Protein AF-A0A1D9NZ32-F1 (afdb_monomer)

Radius of gyration: 24.7 Å; Cα contacts (8 Å, |Δi|>4): 364; chains: 1; bounding box: 52×61×76 Å

Foldseek 3Di:
DDDPPDDDDDDPLDDDPDDDPPLLVVLVVVVVVCVVDPVSVPPDCVVVNVVSVNDPVNVVVSVVVVVVVVCVSQPPHDDPVRVCLVVVVDPDPVVPPDPDPDPDDAQQWKKKFWDLPPDGDPVRIDGDSWGQDPQQKTKDKDKDFLSTFKMKMFRGQAWKKKFFPFKDKQNQTVLLVRFPWDKDFPQWDDPDPGMITHLHSGTMIMTGQPDPRGPHDRMMIIMIMMRMDHDHSVVSVVSVVPDPDPDDDDPDPDDPSVVSVVVVVVVVVVVVVVVVPD

pLDDT: mean 80.63, std 18.55, range [30.7, 98.31]

Secondary structure (DSSP, 8-state):
-EETTEE----TT---SSPPPHHHHHHHHHHHHHHH-GGGTT---HHHHHHTT--HHHHHHHHHHHHHHHHHHHTTS--HHHHHHHTTT----GGG--S---SPPPTT--EEEEESSS---GGG-B--S----TTSEEEEEEEE-SS--EEEEE--SS-EEEEEEEEEETTEETTTTSS--EEEETT-EESSSSEEEE-SSS--EEEE---TTS---SSEEEEEEEEEEE--HHHHHHHHHHSPPPP--S-----SHHHHHHHHHHHHHHHHTTTT--

Sequence (278 aa):
MVNGPIWTIIDYEWTYGKCIPAKESMWRALYCYRLEDRKREKFDPKPLFGKLGITEKEIQVLLDEEYAFQKYVTGNRKSMVELWKDIGRKVIVPKEITATASAARPDDQIQIYLDNGEGYSEDESMFPEEQYDDKNTVTLDIRVDDTCNTVRIDPAFAPCMVTILNATWNSLNISEGGADVSINPVNGEWISDDSIIFNSDDPNIEFSLTSDRLGVKKKNHLVVKLLMTLIPKNAADAVISSLPEPEVSAPKEKNIIKKLGEKISQKREARYYKDDEE

Mean predicted aligned error: 17.25 Å

Structure (mmCIF, N/CA/C/O backbone):
data_AF-A0A1D9NZ32-F1
#
_entry.id   AF-A0A1D9NZ32-F1
#
loop_
_atom_site.group_PDB
_atom_site.id
_atom_site.type_symbol
_atom_site.label_atom_id
_atom_site.label_alt_id
_atom_site.label_comp_id
_atom_site.label_asym_id
_atom_site.label_entity_id
_atom_site.label_seq_id
_atom_site.pdbx_PDB_ins_code
_atom_site.Cartn_x
_atom_site.Cartn_y
_atom_site.Cartn_z
_atom_site.occupancy
_atom_site.B_iso_or_equiv
_atom_site.auth_seq_id
_atom_site.auth_comp_id
_atom_site.auth_asym_id
_atom_site.auth_atom_id
_atom_site.pdbx_PDB_model_num
ATOM 1 N N . MET A 1 1 ? -24.387 -7.313 37.802 1.00 72.94 1 MET A N 1
ATOM 2 C CA . MET A 1 1 ? -25.260 -7.733 38.919 1.00 72.94 1 MET A CA 1
ATOM 3 C C . MET A 1 1 ? -24.495 -7.553 40.220 1.00 72.94 1 MET A C 1
ATOM 5 O O . MET A 1 1 ? -23.333 -7.934 40.270 1.00 72.94 1 MET A O 1
ATOM 9 N N . VAL A 1 2 ? -25.096 -6.930 41.233 1.00 79.06 2 VAL A N 1
ATOM 10 C CA . VAL A 1 2 ? -24.439 -6.685 42.528 1.00 79.06 2 VAL A CA 1
ATOM 11 C C . VAL A 1 2 ? -25.189 -7.470 43.596 1.00 79.06 2 VAL A C 1
ATOM 13 O O . VAL A 1 2 ? -26.400 -7.314 43.729 1.00 79.06 2 VAL A O 1
ATOM 16 N N . ASN A 1 3 ? -24.476 -8.324 44.327 1.00 82.19 3 ASN A N 1
ATOM 17 C CA . ASN A 1 3 ? -24.996 -9.090 45.454 1.00 82.19 3 ASN A CA 1
ATOM 18 C C . ASN A 1 3 ? -24.111 -8.835 46.683 1.00 82.19 3 ASN A C 1
ATOM 20 O O . ASN A 1 3 ? -23.089 -9.495 46.883 1.00 82.19 3 ASN A O 1
ATOM 24 N N . GLY A 1 4 ? -24.472 -7.823 47.477 1.00 86.31 4 GLY A N 1
ATOM 25 C CA . GLY A 1 4 ? -23.665 -7.371 48.612 1.00 86.31 4 GLY A CA 1
ATOM 26 C C . GLY A 1 4 ? -22.255 -6.938 48.169 1.00 86.31 4 GLY A C 1
ATOM 27 O O . GLY A 1 4 ? -22.147 -6.043 47.330 1.00 86.31 4 GLY A O 1
ATOM 28 N N . PRO A 1 5 ? -21.172 -7.549 48.694 1.00 88.88 5 PRO A N 1
ATOM 29 C CA . PRO A 1 5 ? -19.804 -7.231 48.281 1.00 88.88 5 PRO A CA 1
ATOM 30 C C . PRO A 1 5 ? -19.409 -7.859 46.934 1.00 88.88 5 PRO A C 1
ATOM 32 O O . PRO A 1 5 ? -18.344 -7.543 46.408 1.00 88.88 5 PRO A O 1
ATOM 35 N N . ILE A 1 6 ? -20.226 -8.758 46.374 1.00 84.56 6 ILE A N 1
ATOM 36 C CA . ILE A 1 6 ? -19.903 -9.486 45.145 1.00 84.56 6 ILE A CA 1
ATOM 37 C C . ILE A 1 6 ? -20.457 -8.729 43.942 1.00 84.56 6 ILE A C 1
ATOM 39 O O . ILE A 1 6 ? -21.662 -8.501 43.823 1.00 84.56 6 ILE A O 1
ATOM 43 N N . TRP A 1 7 ? -19.559 -8.376 43.027 1.00 84.44 7 TRP A N 1
ATOM 44 C CA . TRP A 1 7 ? -19.888 -7.727 41.766 1.00 84.44 7 TRP A CA 1
ATOM 45 C C . TRP A 1 7 ? -19.667 -8.714 40.626 1.00 84.44 7 TRP A C 1
ATOM 47 O O . TRP A 1 7 ? -18.563 -9.209 40.421 1.00 84.44 7 TRP A O 1
ATOM 57 N N . THR A 1 8 ? -20.728 -8.992 39.875 1.00 81.94 8 THR A N 1
ATOM 58 C CA . THR A 1 8 ? -20.689 -9.838 38.681 1.00 81.94 8 THR A CA 1
ATOM 59 C C . THR A 1 8 ? -20.863 -8.962 37.452 1.00 81.94 8 THR A C 1
ATOM 61 O O . THR A 1 8 ? -21.886 -8.283 37.308 1.00 81.94 8 THR A O 1
ATOM 64 N N . ILE A 1 9 ? -19.881 -8.987 36.560 1.00 81.06 9 ILE A N 1
ATOM 65 C CA . ILE A 1 9 ? -19.960 -8.374 35.234 1.00 81.06 9 ILE A CA 1
ATOM 66 C C . ILE A 1 9 ? -20.300 -9.491 34.253 1.00 81.06 9 ILE A C 1
ATOM 68 O O . ILE A 1 9 ? -19.744 -10.582 34.344 1.00 81.06 9 ILE A O 1
ATOM 72 N N . ILE A 1 10 ? -21.250 -9.226 33.365 1.00 79.69 10 ILE A N 1
ATOM 73 C CA . ILE A 1 10 ? -21.649 -10.151 32.309 1.00 79.69 10 ILE A CA 1
ATOM 74 C C . ILE A 1 10 ? -21.589 -9.364 31.014 1.00 79.69 10 ILE A C 1
ATOM 76 O O . ILE A 1 10 ? -22.147 -8.270 30.932 1.00 79.69 10 ILE A O 1
ATOM 80 N N . ASP A 1 11 ? -20.913 -9.939 30.035 1.00 81.62 11 ASP A N 1
ATOM 81 C CA . ASP A 1 11 ? -20.987 -9.503 28.657 1.00 81.62 11 ASP A CA 1
ATOM 82 C C . ASP A 1 11 ? -21.966 -10.425 27.928 1.00 81.62 11 ASP A C 1
ATOM 84 O O . ASP A 1 11 ? -21.737 -11.632 27.842 1.00 81.62 11 ASP A O 1
ATOM 88 N N . TYR A 1 12 ? -23.094 -9.870 27.482 1.00 74.88 12 TYR A N 1
ATOM 89 C CA . TYR A 1 12 ? -24.177 -10.647 26.875 1.00 74.88 12 TYR A CA 1
ATOM 90 C C . TYR A 1 12 ? -23.866 -11.125 25.460 1.00 74.88 12 TYR A C 1
ATOM 92 O O . TYR A 1 12 ? -24.561 -12.004 24.956 1.00 74.88 12 TYR A O 1
ATOM 100 N N . GLU A 1 13 ? -22.850 -10.561 24.815 1.00 69.62 13 GLU A N 1
ATOM 101 C CA . GLU A 1 13 ? -22.453 -10.993 23.479 1.00 69.62 13 GLU A CA 1
ATOM 102 C C . GLU A 1 13 ? -21.537 -12.211 23.542 1.00 69.62 13 GLU A C 1
ATOM 104 O O . GLU A 1 13 ? -21.347 -12.896 22.538 1.00 69.62 13 GLU A O 1
ATOM 109 N N . TRP A 1 14 ? -20.990 -12.521 24.719 1.00 71.69 14 TRP A N 1
ATOM 110 C CA . TRP A 1 14 ? -20.015 -13.581 24.849 1.00 71.69 14 TRP A CA 1
ATOM 111 C C . TRP A 1 14 ? -20.646 -14.969 24.888 1.00 71.69 14 TRP A C 1
ATOM 113 O O . TRP A 1 14 ? -21.535 -15.255 25.687 1.00 71.69 14 TRP A O 1
ATOM 123 N N . THR A 1 15 ? -20.130 -15.865 24.049 1.00 66.06 15 THR A N 1
ATOM 124 C CA . THR A 1 15 ? -20.661 -17.224 23.873 1.00 66.06 15 THR A CA 1
ATOM 125 C C . THR A 1 15 ? -19.685 -18.330 24.288 1.00 66.06 15 THR A C 1
ATOM 127 O O . THR A 1 15 ? -19.956 -19.507 24.051 1.00 66.06 15 THR A O 1
ATOM 130 N N . TYR A 1 16 ? -18.548 -18.001 24.918 1.00 68.94 16 TYR A N 1
ATOM 131 C CA . TYR A 1 16 ? -17.576 -19.018 25.328 1.00 68.94 16 TYR A CA 1
ATOM 132 C C . TYR A 1 16 ? -18.007 -19.781 26.586 1.00 68.94 16 TYR A C 1
ATOM 134 O O . TYR A 1 16 ? -18.474 -19.206 27.564 1.00 68.94 16 TYR A O 1
ATOM 142 N N . GLY A 1 17 ? -17.735 -21.089 26.604 1.00 73.06 17 GLY A N 1
ATOM 143 C CA . GLY A 1 17 ? -17.979 -21.970 27.754 1.00 73.06 17 GLY A CA 1
ATOM 144 C C . GLY A 1 17 ? -16.962 -21.848 28.899 1.00 73.06 17 GLY A C 1
ATOM 145 O O . GLY A 1 17 ? -16.860 -22.770 29.706 1.00 73.06 17 GLY A O 1
ATOM 146 N N . LYS A 1 18 ? -16.179 -20.760 28.963 1.00 81.31 18 LYS A N 1
ATOM 147 C CA . LYS A 1 18 ? -15.167 -20.517 30.007 1.00 81.31 18 LYS A CA 1
ATOM 148 C C . LYS A 1 18 ? -15.491 -19.255 30.805 1.00 81.31 18 LYS A C 1
ATOM 150 O O . LYS A 1 18 ? -16.033 -18.296 30.265 1.00 81.31 18 LYS A O 1
ATOM 155 N N . CYS A 1 19 ? -15.122 -19.247 32.086 1.00 81.75 19 CYS A N 1
ATOM 156 C CA . CYS A 1 19 ? -15.186 -18.039 32.906 1.00 81.75 19 CYS A CA 1
ATOM 157 C C . CYS A 1 19 ? -14.064 -17.085 32.490 1.00 81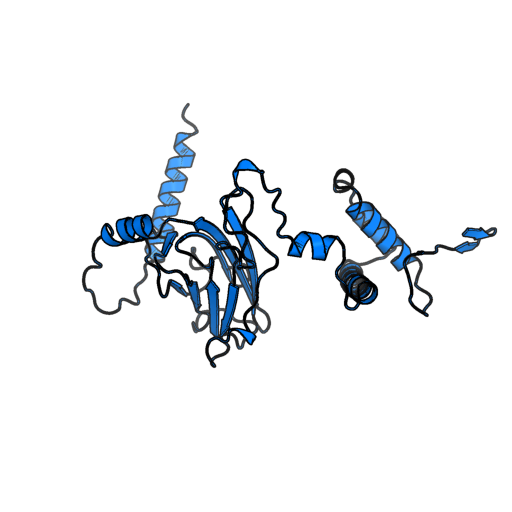.75 19 CYS A C 1
ATOM 159 O O . CYS A 1 19 ? -12.904 -17.495 32.417 1.00 81.75 19 CYS A O 1
ATOM 161 N N . ILE A 1 20 ? -14.412 -15.830 32.227 1.00 84.56 20 ILE A N 1
ATOM 162 C CA . ILE A 1 20 ? -13.459 -14.817 31.786 1.00 84.56 20 ILE A CA 1
ATOM 163 C C . ILE A 1 20 ? -13.024 -13.974 32.988 1.00 84.56 20 ILE A C 1
ATOM 165 O O . IL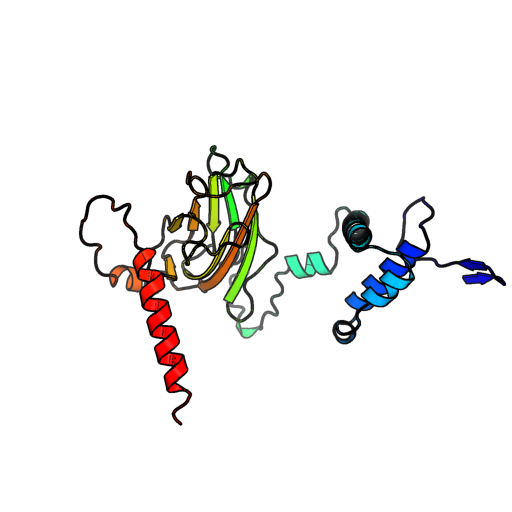E A 1 20 ? -13.873 -13.523 33.764 1.00 84.56 20 ILE A O 1
ATOM 169 N N . PRO A 1 21 ? -11.714 -13.713 33.144 1.00 88.19 21 PRO A N 1
ATOM 170 C CA . PRO A 1 21 ? -11.218 -12.736 34.098 1.00 88.19 21 PRO A CA 1
ATOM 171 C C . PRO A 1 21 ? -11.885 -11.358 33.957 1.00 88.19 21 PRO A C 1
ATOM 173 O O . PRO A 1 21 ? -11.955 -10.776 32.877 1.00 88.19 21 PRO A O 1
ATOM 176 N N . ALA A 1 22 ? -12.278 -10.765 35.088 1.00 86.75 22 ALA A N 1
ATOM 177 C CA . ALA A 1 22 ? -12.938 -9.456 35.116 1.00 86.75 22 ALA A CA 1
ATOM 178 C C . ALA A 1 22 ? -12.115 -8.330 34.457 1.00 86.75 22 ALA A C 1
ATOM 180 O O . ALA A 1 22 ? -12.691 -7.386 33.916 1.00 86.75 22 ALA A O 1
ATOM 181 N N . LYS A 1 23 ? -10.775 -8.434 34.477 1.00 88.94 23 LYS A N 1
ATOM 182 C CA . LYS A 1 23 ? -9.878 -7.478 33.807 1.00 88.94 23 LYS A CA 1
ATOM 183 C C . LYS A 1 23 ? -10.082 -7.463 32.287 1.00 88.94 23 LYS A C 1
ATOM 185 O O . LYS A 1 23 ? -10.060 -6.393 31.690 1.00 88.94 23 LYS A O 1
ATOM 190 N N . GLU A 1 24 ? -10.343 -8.621 31.685 1.00 89.44 24 GLU A N 1
ATOM 191 C CA . GLU A 1 24 ? -10.537 -8.776 30.238 1.00 89.44 24 GLU A CA 1
ATOM 192 C C . GLU A 1 24 ? -11.924 -8.275 29.836 1.00 89.44 24 GLU A C 1
ATOM 194 O O . GLU A 1 24 ? -12.049 -7.506 28.887 1.00 89.44 24 GLU A O 1
ATOM 199 N N . SER A 1 25 ? -12.954 -8.588 30.634 1.00 88.75 25 SER A N 1
ATOM 200 C CA . SER A 1 25 ? -14.294 -8.015 30.449 1.00 88.75 25 SER A CA 1
ATOM 201 C C . SER A 1 25 ? -14.286 -6.488 30.533 1.00 88.75 25 SER A C 1
ATOM 203 O O . SER A 1 25 ? -14.946 -5.824 29.739 1.00 88.75 25 SER A O 1
ATOM 205 N N . MET A 1 26 ? -13.526 -5.910 31.469 1.00 88.88 26 MET A N 1
ATOM 206 C CA . MET A 1 26 ? -13.402 -4.453 31.565 1.00 88.88 26 MET A CA 1
ATOM 207 C C . MET A 1 26 ? -12.615 -3.844 30.413 1.00 88.88 26 MET A C 1
ATOM 209 O O . MET A 1 26 ? -12.988 -2.779 29.921 1.00 88.88 26 MET A O 1
ATOM 213 N N . TRP A 1 27 ? -11.550 -4.510 29.968 1.00 92.00 27 TRP A N 1
ATOM 214 C CA . TRP A 1 27 ? -10.820 -4.085 28.782 1.00 92.00 27 TRP A CA 1
ATOM 215 C C . TRP A 1 27 ? -11.743 -4.015 27.563 1.00 92.00 27 TRP A C 1
ATOM 217 O O . TRP A 1 27 ? -11.830 -2.962 26.929 1.00 92.00 27 TRP A O 1
ATOM 227 N N . ARG A 1 28 ? -12.494 -5.090 27.305 1.00 89.88 28 ARG A N 1
ATOM 228 C CA . ARG A 1 28 ? -13.409 -5.205 26.167 1.00 89.88 28 ARG A CA 1
ATOM 229 C C . ARG A 1 28 ? -14.525 -4.168 26.238 1.00 89.88 28 ARG A C 1
ATOM 231 O O . ARG A 1 28 ? -14.755 -3.459 25.268 1.00 89.88 28 ARG A O 1
ATOM 238 N N . ALA A 1 29 ? -15.137 -3.979 27.408 1.00 90.12 29 ALA A N 1
ATOM 239 C CA . ALA A 1 29 ? -16.168 -2.959 27.603 1.00 90.12 29 ALA A CA 1
ATOM 240 C C . ALA A 1 29 ? -15.665 -1.542 27.263 1.00 90.12 29 ALA A C 1
ATOM 242 O O . ALA A 1 29 ? -16.355 -0.785 26.582 1.00 90.12 29 ALA A O 1
ATOM 243 N N . LEU A 1 30 ? -14.451 -1.182 27.698 1.00 90.25 30 LEU A N 1
ATOM 244 C CA . LEU A 1 30 ? -13.843 0.116 27.383 1.00 90.25 30 LEU A CA 1
ATOM 245 C C . LEU A 1 30 ? -13.440 0.232 25.907 1.00 90.25 30 LEU A C 1
ATOM 247 O O . LEU A 1 30 ? -13.559 1.312 25.323 1.00 90.25 30 LEU A O 1
ATOM 251 N N . TYR A 1 31 ? -12.975 -0.865 25.310 1.00 89.38 31 TYR A N 1
ATOM 252 C CA . TYR A 1 31 ? -12.636 -0.946 23.894 1.00 89.38 31 TYR A CA 1
ATOM 253 C C . TYR A 1 31 ? -13.876 -0.739 23.011 1.00 89.38 31 TYR A C 1
ATOM 255 O O . TYR A 1 31 ? -13.901 0.194 22.206 1.00 89.38 31 TYR A O 1
ATOM 263 N N . CYS A 1 32 ? -14.943 -1.512 23.235 1.00 87.81 32 CYS A N 1
ATOM 264 C CA . CYS A 1 32 ? -16.224 -1.379 22.540 1.00 87.81 32 CYS A CA 1
ATOM 265 C C . CYS A 1 32 ? -16.832 0.015 22.742 1.00 87.81 32 CYS 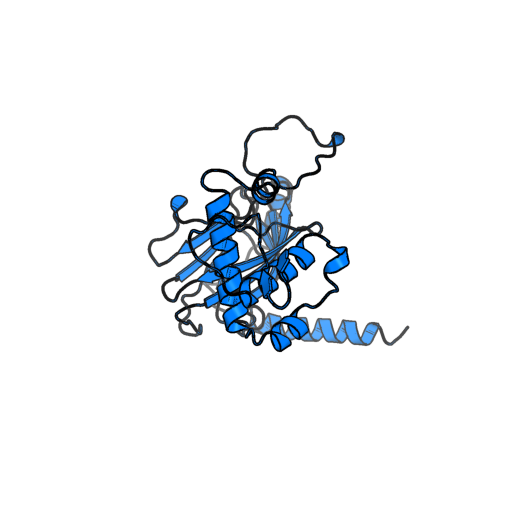A C 1
ATOM 267 O O . CYS A 1 32 ? -17.205 0.667 21.769 1.00 87.81 32 CYS A O 1
ATOM 269 N N . TYR A 1 33 ? -16.830 0.534 23.979 1.00 89.38 33 TYR A N 1
ATOM 270 C CA . TYR A 1 33 ? -17.329 1.880 24.276 1.00 89.38 33 TYR A CA 1
ATOM 271 C C . TYR A 1 33 ? -16.661 2.953 23.410 1.00 89.38 33 TYR A C 1
ATOM 273 O O . TYR A 1 33 ? -17.343 3.862 22.931 1.00 89.38 33 TYR A O 1
ATOM 281 N N . ARG A 1 34 ? -15.340 2.859 23.202 1.00 88.31 34 ARG A N 1
ATOM 282 C CA . ARG A 1 34 ? -14.593 3.799 22.360 1.00 88.31 34 ARG A CA 1
ATOM 283 C C . ARG A 1 34 ? -14.951 3.659 20.877 1.00 88.31 34 ARG A C 1
ATOM 285 O O . ARG A 1 34 ? -15.020 4.679 20.200 1.00 88.31 34 ARG A O 1
ATOM 292 N N . LEU A 1 35 ? -15.170 2.438 20.387 1.00 84.88 35 LEU A N 1
ATOM 293 C CA . LEU A 1 35 ? -15.438 2.157 18.971 1.00 84.88 35 LEU A CA 1
ATOM 294 C C . LEU A 1 35 ? -16.869 2.478 18.515 1.00 84.88 35 LEU A C 1
ATOM 296 O O . LEU A 1 35 ? -17.071 2.755 17.338 1.00 84.88 35 LEU A O 1
ATOM 300 N N . GLU A 1 36 ? -17.852 2.463 19.416 1.00 81.00 36 GLU A N 1
ATOM 301 C CA . GLU A 1 36 ? -19.258 2.739 19.073 1.00 81.00 36 GLU A CA 1
ATOM 302 C C . GLU A 1 36 ? -19.495 4.158 18.517 1.00 81.00 36 GLU A C 1
ATOM 304 O O . GLU A 1 36 ? -20.302 4.343 17.610 1.00 81.00 36 GLU A O 1
ATOM 309 N N . ASP A 1 37 ? -18.848 5.152 19.141 1.00 81.69 37 ASP A N 1
ATOM 310 C CA . ASP A 1 37 ? -18.978 6.615 18.993 1.00 81.69 37 ASP A CA 1
ATOM 311 C C . ASP A 1 37 ? -17.729 7.311 18.425 1.00 81.69 37 ASP A C 1
ATOM 313 O O . ASP A 1 37 ? -16.783 7.463 19.195 1.00 81.69 37 ASP A O 1
ATOM 317 N N . ARG A 1 38 ? -17.691 7.859 17.198 1.00 79.25 38 ARG A N 1
ATOM 318 C CA . ARG A 1 38 ? -16.538 8.696 16.767 1.00 79.25 38 ARG A CA 1
ATOM 319 C C . ARG A 1 38 ? -16.279 9.883 17.707 1.00 79.25 38 ARG A C 1
ATOM 321 O O . ARG A 1 38 ? -15.138 10.276 17.926 1.00 79.25 38 ARG A O 1
ATOM 328 N N . LYS A 1 39 ? -17.312 10.430 18.357 1.00 85.44 39 LYS A N 1
ATOM 329 C CA . LYS A 1 39 ? -17.170 11.470 19.397 1.00 85.44 39 LYS A CA 1
ATOM 330 C C . LYS A 1 39 ? -16.342 11.005 20.601 1.00 85.44 39 LYS A C 1
ATOM 332 O O . LYS A 1 39 ? -15.798 11.841 21.324 1.00 85.44 39 LYS A O 1
ATOM 337 N N . ARG A 1 40 ? -16.250 9.691 20.818 1.00 87.56 40 ARG A N 1
ATOM 338 C CA . ARG A 1 40 ? -15.519 9.043 21.912 1.00 87.56 40 ARG A CA 1
ATOM 339 C C . ARG A 1 40 ? -14.068 8.726 21.541 1.00 87.56 40 ARG A C 1
ATOM 341 O O . ARG A 1 40 ? -13.321 8.309 22.415 1.00 87.56 40 ARG A O 1
ATOM 348 N N . GLU A 1 41 ? -13.613 9.005 20.316 1.00 83.00 41 GLU A N 1
ATOM 349 C CA . GLU A 1 41 ? -12.206 8.817 19.915 1.00 83.00 41 GLU A CA 1
ATOM 350 C C . GLU A 1 41 ? -11.219 9.576 20.822 1.00 83.00 41 GLU A C 1
ATOM 352 O O . GLU A 1 41 ? -10.113 9.087 21.069 1.00 83.00 41 GLU A O 1
ATOM 357 N N . LYS A 1 42 ? -11.649 10.732 21.358 1.00 86.94 42 LYS A N 1
ATOM 358 C CA . LYS A 1 42 ? -10.892 11.582 22.299 1.00 86.94 42 LYS A CA 1
ATOM 359 C C . LYS A 1 42 ? -10.698 10.957 23.684 1.00 86.94 42 LYS A C 1
ATOM 361 O O . LYS A 1 42 ? -9.880 11.448 24.456 1.00 86.94 42 LYS A O 1
ATOM 366 N N . PHE A 1 43 ? -11.472 9.931 24.029 1.00 88.81 43 PHE A N 1
ATOM 367 C CA . PHE A 1 43 ? -11.313 9.209 25.283 1.00 88.81 43 PHE A CA 1
ATOM 368 C C . PHE A 1 43 ? -10.136 8.237 25.167 1.00 88.81 43 PHE A C 1
ATOM 370 O O . PHE A 1 43 ? -10.146 7.336 24.328 1.00 88.81 43 PHE A O 1
ATOM 377 N N . ASP A 1 44 ? -9.130 8.421 26.022 1.00 87.69 44 ASP A N 1
ATOM 378 C CA . ASP A 1 44 ? -7.999 7.504 26.133 1.00 87.69 44 ASP A CA 1
ATOM 379 C C . ASP A 1 44 ? -8.232 6.497 27.275 1.00 87.69 44 ASP A C 1
ATOM 381 O O . ASP A 1 44 ? -8.220 6.889 28.446 1.00 87.69 44 ASP A O 1
ATOM 385 N N . PRO A 1 45 ? -8.437 5.199 26.975 1.00 88.00 45 PRO A N 1
ATOM 386 C CA . PRO A 1 45 ? -8.617 4.175 27.996 1.00 88.00 45 PRO A CA 1
ATOM 387 C C . PRO A 1 45 ? -7.293 3.692 28.616 1.00 88.00 45 PRO A C 1
ATOM 389 O O . PRO A 1 45 ? -7.330 3.000 29.637 1.00 88.00 45 PRO A O 1
ATOM 392 N N . LYS A 1 46 ? -6.121 4.062 28.070 1.00 86.88 46 LYS A N 1
ATOM 393 C CA . LYS A 1 46 ? -4.810 3.595 28.565 1.00 86.88 46 LYS A CA 1
ATOM 394 C C . LYS A 1 46 ? -4.585 3.834 30.068 1.00 86.88 46 LYS A C 1
ATOM 396 O O . LYS A 1 46 ? -4.127 2.905 30.737 1.00 86.88 46 LYS A O 1
ATOM 401 N N . PRO A 1 47 ? -4.946 4.992 30.660 1.00 89.62 47 PRO A N 1
ATOM 402 C CA . PRO A 1 47 ? -4.792 5.204 32.100 1.00 89.62 47 PRO A CA 1
ATOM 403 C C . PRO A 1 47 ? -5.631 4.240 32.951 1.00 89.62 47 PRO A C 1
ATOM 405 O O . PRO A 1 47 ? -5.229 3.884 34.059 1.00 89.62 47 PRO A O 1
ATOM 408 N N . LEU A 1 48 ? -6.796 3.808 32.455 1.00 89.62 48 LEU A N 1
ATOM 409 C CA . LEU A 1 48 ? -7.646 2.829 33.141 1.00 89.62 48 LEU A CA 1
ATOM 410 C C . LEU A 1 48 ? -7.065 1.420 33.027 1.00 89.62 48 LEU A C 1
ATOM 412 O O . LEU A 1 48 ? -7.031 0.702 34.024 1.00 89.62 48 LEU A O 1
ATOM 416 N N . PHE A 1 49 ? -6.540 1.055 31.857 1.00 89.88 49 PHE A N 1
ATOM 417 C CA . PHE A 1 49 ? -5.831 -0.213 31.666 1.00 89.88 49 PHE A CA 1
ATOM 418 C C . PHE A 1 49 ? -4.622 -0.331 32.598 1.00 89.88 49 PHE A C 1
ATOM 420 O O . PHE A 1 49 ? -4.454 -1.360 33.250 1.00 89.88 49 PHE A O 1
ATOM 427 N N . GLY A 1 50 ? -3.862 0.757 32.770 1.00 87.75 50 GLY A N 1
ATOM 428 C CA . GLY A 1 50 ? -2.765 0.819 33.736 1.00 87.75 50 GLY A CA 1
ATOM 429 C C . GLY A 1 50 ? -3.215 0.560 35.180 1.00 87.75 50 GLY A C 1
ATOM 430 O O . GLY A 1 50 ? -2.570 -0.202 35.895 1.00 87.75 50 GLY A O 1
ATOM 4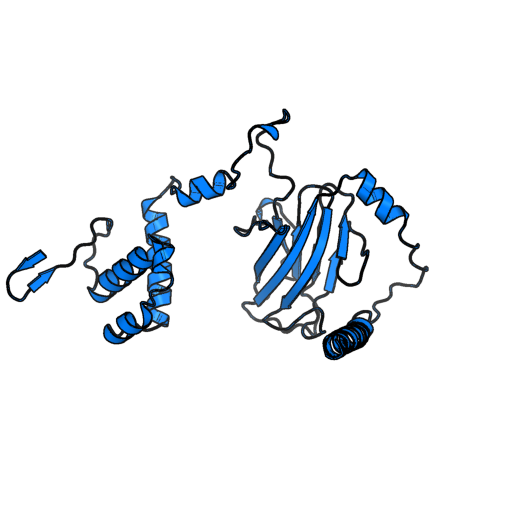31 N N . LYS A 1 51 ? -4.361 1.114 35.606 1.00 89.25 51 LYS A N 1
ATOM 432 C CA . LYS A 1 51 ? -4.939 0.842 36.941 1.00 89.25 51 LYS A CA 1
ATOM 433 C C . LYS A 1 51 ? -5.405 -0.604 37.118 1.00 89.25 51 LYS A C 1
ATOM 435 O O . LYS A 1 51 ? -5.407 -1.102 38.238 1.00 89.25 51 LYS A O 1
ATOM 440 N N . LEU A 1 52 ? -5.801 -1.261 36.030 1.00 86.56 52 LEU A N 1
ATOM 441 C CA . LEU A 1 52 ? -6.196 -2.672 36.008 1.00 86.56 52 LEU A CA 1
ATOM 442 C C . LEU A 1 52 ? -4.992 -3.624 35.896 1.00 86.56 52 LEU A C 1
ATOM 444 O O . LEU A 1 52 ? -5.180 -4.839 35.911 1.00 86.56 52 LEU A O 1
ATOM 448 N N . GLY A 1 53 ? -3.770 -3.089 35.786 1.00 90.62 53 GLY A N 1
ATOM 449 C CA . GLY A 1 53 ? -2.551 -3.876 35.613 1.00 90.62 53 GLY A CA 1
ATOM 450 C C . GLY A 1 53 ? -2.445 -4.547 34.244 1.00 90.62 53 GLY A C 1
ATOM 451 O O . GLY A 1 53 ? -1.730 -5.535 34.123 1.00 90.62 53 GLY A O 1
ATOM 452 N N . ILE A 1 54 ? -3.161 -4.042 33.235 1.00 90.25 54 ILE A N 1
ATOM 453 C CA . ILE A 1 54 ? -3.142 -4.585 31.876 1.00 90.25 54 ILE A CA 1
ATOM 454 C C . ILE A 1 54 ? -1.987 -3.939 31.117 1.00 90.25 54 ILE A C 1
ATOM 456 O O . ILE A 1 54 ? -1.955 -2.725 30.903 1.00 90.25 54 ILE A O 1
ATOM 460 N N . THR A 1 55 ? -1.025 -4.762 30.722 1.00 90.44 55 THR A N 1
ATOM 461 C CA . THR A 1 55 ? 0.155 -4.339 29.966 1.00 90.44 55 THR A CA 1
ATOM 462 C C . THR A 1 55 ? -0.151 -4.171 28.480 1.00 90.44 55 THR A C 1
ATOM 464 O O . THR A 1 55 ? -1.083 -4.763 27.947 1.00 90.44 55 THR A O 1
ATOM 467 N N . GLU A 1 56 ? 0.676 -3.410 27.763 1.00 87.19 56 GLU A N 1
ATOM 468 C CA . GLU A 1 56 ? 0.506 -3.208 26.315 1.00 87.19 56 GLU A CA 1
ATOM 469 C C . GLU A 1 56 ? 0.634 -4.524 25.520 1.00 87.19 56 GLU A C 1
ATOM 471 O O . GLU A 1 56 ? -0.070 -4.727 24.534 1.00 87.19 56 GLU A O 1
ATOM 476 N N . LYS A 1 57 ? 1.448 -5.473 26.010 1.00 89.75 57 LYS A N 1
ATOM 477 C CA . LYS A 1 57 ? 1.528 -6.835 25.457 1.00 89.75 57 LYS A CA 1
ATOM 478 C C . LYS A 1 57 ? 0.228 -7.616 25.653 1.00 89.75 57 LYS A C 1
ATOM 480 O O . LYS A 1 57 ? -0.220 -8.270 24.721 1.00 89.75 57 LYS A O 1
ATOM 485 N N . GLU A 1 58 ? -0.376 -7.547 26.841 1.00 89.44 58 GLU A N 1
ATOM 486 C CA . GLU A 1 58 ? -1.683 -8.171 27.093 1.00 89.44 58 GLU A CA 1
ATOM 487 C C . GLU A 1 58 ? -2.784 -7.520 26.255 1.00 89.44 58 GLU A C 1
ATOM 489 O O . GLU A 1 58 ? -3.633 -8.233 25.740 1.00 89.44 58 GLU A O 1
ATOM 494 N N . ILE A 1 59 ? -2.750 -6.196 26.053 1.00 89.69 59 ILE A N 1
ATOM 495 C CA . ILE A 1 59 ? -3.695 -5.508 25.159 1.00 89.69 59 ILE A CA 1
ATOM 496 C C . ILE A 1 59 ? -3.602 -6.076 23.742 1.00 89.69 59 ILE A C 1
ATOM 498 O O . ILE A 1 59 ? -4.639 -6.318 23.138 1.00 89.69 59 ILE A O 1
ATOM 502 N N . GLN A 1 60 ? -2.396 -6.313 23.218 1.00 88.19 60 GLN A N 1
ATOM 503 C CA . GLN A 1 60 ? -2.247 -6.890 21.881 1.00 88.19 60 GLN A CA 1
ATOM 504 C C . GLN A 1 60 ? -2.850 -8.297 21.792 1.00 88.19 60 GLN A C 1
ATOM 506 O O . GLN A 1 60 ? -3.576 -8.586 20.849 1.00 88.19 60 GLN A O 1
ATOM 511 N N . VAL A 1 61 ? -2.611 -9.144 22.799 1.00 90.75 61 VAL A N 1
ATOM 512 C CA . VAL A 1 61 ? -3.217 -10.485 22.860 1.00 90.75 61 VAL A CA 1
ATOM 513 C C . VAL A 1 61 ? -4.743 -10.393 22.919 1.00 90.75 61 VAL A C 1
ATOM 515 O O . VAL A 1 61 ? -5.424 -11.099 22.185 1.00 90.75 61 VAL A O 1
ATOM 518 N N . LEU A 1 62 ? -5.283 -9.490 23.741 1.00 90.62 62 LEU A N 1
ATOM 519 C CA . LEU A 1 62 ? -6.726 -9.282 23.863 1.00 90.62 62 LEU A CA 1
ATOM 520 C C . LEU A 1 62 ? -7.353 -8.749 22.567 1.00 90.62 62 LEU A C 1
ATOM 522 O O . LEU A 1 62 ? -8.468 -9.135 22.233 1.00 90.62 62 LEU A O 1
ATOM 526 N N . LEU A 1 63 ? -6.642 -7.903 21.814 1.00 89.44 63 LEU A N 1
ATOM 527 C CA . LEU A 1 63 ? -7.074 -7.453 20.487 1.00 89.44 63 LEU A CA 1
ATOM 528 C C . LEU A 1 63 ? -7.157 -8.615 19.495 1.00 89.44 63 LEU A C 1
ATOM 530 O O . LEU A 1 63 ? -8.144 -8.720 18.768 1.00 89.44 63 LEU A O 1
ATOM 534 N N . ASP A 1 64 ? -6.148 -9.485 19.479 1.00 87.94 64 ASP A N 1
ATOM 535 C CA . ASP A 1 64 ? -6.121 -10.647 18.590 1.00 87.94 64 ASP A CA 1
ATOM 536 C C . ASP A 1 64 ? -7.238 -11.645 18.962 1.00 87.94 64 ASP A C 1
ATOM 538 O O . ASP A 1 64 ? -7.935 -12.159 18.084 1.00 87.94 64 ASP A O 1
ATOM 542 N N . GLU A 1 65 ? -7.465 -11.872 20.262 1.00 88.12 65 GLU A N 1
ATOM 543 C CA . GLU A 1 65 ? -8.572 -12.693 20.768 1.00 88.12 65 GLU A CA 1
ATOM 544 C C . GLU A 1 65 ? -9.945 -12.091 20.437 1.00 88.12 65 GLU A C 1
ATOM 546 O O . GLU A 1 65 ? -10.847 -12.827 20.037 1.00 88.12 65 GLU A O 1
ATOM 551 N N . GLU A 1 66 ? -10.112 -10.771 20.547 1.00 88.75 66 GLU A N 1
ATOM 552 C CA . GLU A 1 66 ? -11.352 -10.080 20.174 1.00 88.75 66 GLU A CA 1
ATOM 553 C C . GLU A 1 66 ? -11.603 -10.173 18.665 1.00 88.75 66 GLU A C 1
ATOM 555 O O . GLU A 1 66 ? -12.720 -10.469 18.243 1.00 88.75 66 GLU A O 1
ATOM 560 N N . TYR A 1 67 ? -10.574 -10.003 17.831 1.00 85.38 67 TYR A N 1
ATOM 561 C CA . TYR A 1 67 ? -10.706 -10.181 16.384 1.00 85.38 67 TYR A CA 1
ATOM 562 C C . TYR A 1 67 ? -11.124 -11.615 16.029 1.00 85.38 67 TYR A C 1
ATOM 564 O O . TYR A 1 67 ? -12.063 -11.826 15.254 1.00 85.38 67 TYR A O 1
ATOM 572 N N . ALA A 1 68 ? -10.467 -12.609 16.633 1.00 86.50 68 ALA A N 1
ATOM 573 C CA . ALA A 1 68 ? -10.821 -14.013 16.462 1.00 86.50 68 ALA A CA 1
ATOM 574 C C . ALA A 1 68 ? -12.248 -14.305 16.954 1.00 86.50 68 ALA A C 1
ATOM 576 O O . ALA A 1 68 ? -12.977 -15.061 16.310 1.00 86.50 68 ALA A O 1
ATOM 577 N N . PHE A 1 69 ? -12.674 -13.679 18.054 1.00 85.25 69 PHE A N 1
ATOM 578 C CA . PHE A 1 69 ? -14.032 -13.787 18.574 1.00 85.25 69 PHE A CA 1
ATOM 579 C C . PHE A 1 69 ? -15.066 -13.218 17.598 1.00 85.25 69 PHE A C 1
ATOM 581 O O . PHE A 1 69 ? -16.033 -13.907 17.280 1.00 85.25 69 PHE A O 1
ATOM 588 N N . GLN A 1 70 ? -14.847 -12.018 17.058 1.00 82.06 70 GLN A N 1
ATOM 589 C CA . GLN A 1 70 ? -15.750 -11.415 16.073 1.00 82.06 70 GLN A CA 1
ATOM 590 C C . GLN A 1 70 ? -15.897 -12.302 14.829 1.00 82.06 70 GLN A C 1
ATOM 592 O O . GLN A 1 70 ? -17.013 -12.545 14.371 1.00 82.06 70 GLN A O 1
ATOM 597 N N . LYS A 1 71 ? -14.791 -12.875 14.334 1.00 82.81 71 LYS A N 1
ATOM 598 C CA . LYS A 1 71 ? -14.807 -13.846 13.226 1.00 82.81 71 LYS A CA 1
ATOM 599 C C . LYS A 1 71 ? -15.529 -15.146 13.580 1.00 82.81 71 LYS A C 1
ATOM 601 O O . LYS A 1 71 ? -16.271 -15.687 12.764 1.00 82.81 71 LYS A O 1
ATOM 606 N N . TYR A 1 72 ? -15.341 -15.649 14.796 1.00 84.75 72 TYR A N 1
ATOM 607 C CA . TYR A 1 72 ? -16.065 -16.818 15.288 1.00 84.75 72 TYR A CA 1
ATOM 608 C C . TYR A 1 72 ? -17.581 -16.566 15.343 1.00 84.75 72 TYR A C 1
ATOM 610 O O . TYR A 1 72 ? -18.357 -17.431 14.941 1.00 84.75 72 TYR A O 1
ATOM 618 N N . VAL A 1 73 ? -18.006 -15.377 15.788 1.00 82.81 73 VAL A N 1
ATOM 619 C CA . VAL A 1 73 ? -19.422 -14.981 15.852 1.00 82.81 73 VAL A CA 1
ATOM 620 C C . VAL A 1 73 ? -20.038 -14.848 14.457 1.00 82.81 73 VAL A C 1
ATOM 622 O O . VAL A 1 73 ? -21.177 -15.274 14.253 1.00 82.81 73 VAL A O 1
ATOM 625 N N . THR A 1 74 ? -19.317 -14.282 13.485 1.00 80.56 74 THR A N 1
ATOM 626 C CA . THR A 1 74 ? -19.825 -14.148 12.111 1.00 80.56 74 THR A CA 1
ATOM 627 C C . THR A 1 74 ? -19.850 -15.483 11.363 1.00 80.56 74 THR A C 1
ATOM 629 O O . THR A 1 74 ? -20.754 -15.714 10.553 1.00 80.56 74 THR A O 1
ATOM 632 N N . GLY A 1 75 ? -18.931 -16.404 11.670 1.00 83.25 75 GLY A N 1
ATOM 633 C CA . GLY A 1 75 ? -18.872 -17.736 11.071 1.00 83.25 75 GLY A CA 1
ATOM 634 C C . GLY A 1 75 ? -18.758 -17.665 9.545 1.00 83.25 75 GLY A C 1
ATOM 635 O O . GLY A 1 75 ? -17.873 -17.007 9.010 1.00 83.25 75 GLY A O 1
ATOM 636 N N . ASN A 1 76 ? -19.688 -18.310 8.831 1.00 82.12 76 ASN A N 1
ATOM 637 C CA . ASN A 1 76 ? -19.762 -18.251 7.360 1.00 82.12 76 ASN A CA 1
ATOM 638 C C . ASN A 1 76 ? -20.528 -17.020 6.829 1.00 82.12 76 ASN A C 1
ATOM 640 O O . ASN A 1 76 ? -20.792 -16.928 5.630 1.00 82.12 76 ASN A O 1
ATOM 644 N N . ARG A 1 77 ? -20.968 -16.110 7.705 1.00 82.56 77 ARG A N 1
ATOM 645 C CA . ARG A 1 77 ? -21.630 -14.850 7.337 1.00 82.56 77 ARG A CA 1
ATOM 646 C C . ARG A 1 77 ? -20.642 -13.693 7.467 1.00 82.56 77 ARG A C 1
ATOM 648 O O . ARG A 1 77 ? -19.567 -13.838 8.033 1.00 82.56 77 ARG A O 1
ATOM 655 N N . LYS A 1 78 ? -21.032 -12.530 6.954 1.00 77.00 78 LYS A N 1
ATOM 656 C CA . LYS A 1 78 ? -20.268 -11.285 7.071 1.00 77.00 78 LYS A CA 1
ATOM 657 C C . LYS A 1 78 ? -20.966 -10.338 8.047 1.00 77.00 78 LYS A C 1
ATOM 659 O O . LYS A 1 78 ? -22.193 -10.227 8.036 1.00 77.00 78 LYS A O 1
ATOM 664 N N . SER A 1 79 ? -20.193 -9.680 8.904 1.00 77.75 79 SER A N 1
ATOM 665 C CA . SER A 1 79 ? -20.654 -8.570 9.743 1.00 77.75 79 SER A CA 1
ATOM 666 C C . SER A 1 79 ? -21.156 -7.415 8.879 1.00 77.75 79 SER A C 1
ATOM 668 O O . SER A 1 79 ? -20.816 -7.305 7.703 1.00 77.75 79 SER A O 1
ATOM 670 N N . MET A 1 80 ? -21.932 -6.499 9.464 1.00 70.62 80 MET A N 1
ATOM 671 C CA . MET A 1 80 ? -22.389 -5.304 8.746 1.00 70.62 80 MET A CA 1
ATOM 672 C C . MET A 1 80 ? -21.216 -4.473 8.217 1.00 70.62 80 MET A C 1
ATOM 674 O O . MET A 1 80 ? -21.312 -3.904 7.140 1.00 70.62 80 MET A O 1
ATOM 678 N N . VAL A 1 81 ? -20.098 -4.432 8.948 1.00 68.06 81 VAL A N 1
ATOM 679 C CA . VAL A 1 81 ? -18.881 -3.737 8.515 1.00 68.06 81 VAL A CA 1
ATOM 680 C C . VAL A 1 81 ? -18.250 -4.443 7.320 1.00 68.06 81 VAL A C 1
ATOM 682 O O . VAL A 1 81 ? -17.873 -3.774 6.368 1.00 68.06 81 VAL A O 1
ATOM 685 N N . GLU A 1 82 ? -18.160 -5.772 7.336 1.00 70.38 82 GLU A N 1
ATOM 686 C CA . GLU A 1 82 ? -17.643 -6.555 6.206 1.00 70.38 82 GLU A CA 1
ATOM 687 C C . GLU A 1 82 ? -18.555 -6.461 4.983 1.00 70.38 82 GLU A C 1
ATOM 689 O O . GLU A 1 82 ? -18.062 -6.256 3.885 1.00 70.38 82 GLU A O 1
ATOM 694 N N . LEU A 1 83 ? -19.877 -6.517 5.163 1.00 77.38 83 LEU A N 1
ATOM 695 C CA . LEU A 1 83 ? -20.841 -6.290 4.085 1.00 77.38 83 LEU A CA 1
ATOM 696 C C . LEU A 1 83 ? -20.736 -4.863 3.542 1.00 77.38 83 LEU A C 1
ATOM 698 O O . LEU A 1 83 ? -20.715 -4.654 2.338 1.00 77.38 83 LEU A O 1
ATOM 702 N N . TRP A 1 84 ? -20.641 -3.865 4.415 1.00 64.31 84 TRP A N 1
ATOM 703 C CA . TRP A 1 84 ? -20.482 -2.468 4.016 1.00 64.31 84 TRP A CA 1
ATOM 704 C C . TRP A 1 84 ? -19.143 -2.211 3.302 1.00 64.31 84 TRP A C 1
ATOM 706 O O . TRP A 1 84 ? -19.092 -1.401 2.375 1.00 64.31 84 TRP A O 1
ATOM 716 N N . LYS A 1 85 ? -18.076 -2.928 3.687 1.00 61.31 85 LYS A N 1
ATOM 717 C CA . LYS A 1 85 ? -16.786 -2.964 2.978 1.00 61.31 85 LYS A CA 1
ATOM 718 C C . LYS A 1 85 ? -16.912 -3.648 1.611 1.00 61.31 85 LYS A C 1
ATOM 720 O O . LYS A 1 85 ? -16.464 -3.068 0.630 1.00 61.31 85 LYS A O 1
ATOM 725 N N . ASP A 1 86 ? -17.561 -4.809 1.530 1.00 71.12 86 ASP A N 1
ATOM 726 C CA . ASP A 1 86 ? -17.805 -5.530 0.270 1.00 71.12 86 ASP A CA 1
ATOM 727 C C . ASP A 1 86 ? -18.638 -4.711 -0.721 1.00 71.12 86 ASP A C 1
ATOM 729 O O . ASP A 1 86 ? -18.413 -4.762 -1.925 1.00 71.12 86 ASP A O 1
ATOM 733 N N . ILE A 1 87 ? -19.611 -3.947 -0.216 1.00 70.38 87 ILE A N 1
ATOM 734 C CA . ILE A 1 87 ? -20.463 -3.050 -1.013 1.00 70.38 87 ILE A CA 1
ATOM 735 C C . ILE A 1 87 ? -19.657 -1.832 -1.524 1.00 70.38 87 ILE A C 1
ATOM 737 O O . ILE A 1 87 ? -20.161 -1.012 -2.290 1.00 70.38 87 ILE A O 1
ATOM 741 N N . GLY A 1 88 ? -18.379 -1.711 -1.148 1.00 58.75 88 GLY A N 1
ATOM 742 C CA . GLY A 1 88 ? -17.434 -0.778 -1.756 1.00 58.75 88 GLY A CA 1
ATOM 743 C C . GLY A 1 88 ? -17.638 0.678 -1.352 1.00 58.75 88 GLY A C 1
ATOM 744 O O . GLY A 1 88 ? -17.175 1.562 -2.060 1.00 58.75 88 GLY A O 1
ATOM 745 N N . ARG A 1 89 ? -18.349 0.956 -0.247 1.00 52.31 89 ARG A N 1
ATOM 746 C CA . ARG A 1 89 ? -18.542 2.310 0.321 1.00 52.31 89 ARG A CA 1
ATOM 747 C C . ARG A 1 89 ? -19.043 3.394 -0.656 1.00 52.31 89 ARG A C 1
ATOM 749 O O . ARG A 1 89 ? -18.972 4.575 -0.324 1.00 52.31 89 ARG A O 1
ATOM 756 N N . LYS A 1 90 ? -19.587 3.052 -1.828 1.00 50.38 90 LYS A N 1
ATOM 757 C CA . LYS A 1 90 ? -20.043 4.061 -2.796 1.00 50.38 90 LYS A CA 1
ATOM 758 C C . LYS A 1 90 ? -21.442 4.554 -2.425 1.00 50.38 90 LYS A C 1
ATOM 760 O O . LYS A 1 90 ? -22.439 3.859 -2.611 1.00 50.38 90 LYS A O 1
ATOM 765 N N . VAL A 1 91 ? -21.530 5.790 -1.929 1.00 45.41 91 VAL A N 1
ATOM 766 C CA . VAL A 1 91 ? -22.760 6.584 -2.053 1.00 45.41 91 VAL A CA 1
ATOM 767 C C . VAL A 1 91 ? -22.872 6.943 -3.529 1.00 45.41 91 VAL A C 1
ATOM 769 O O . VAL A 1 91 ? -22.274 7.910 -3.987 1.00 45.41 91 VAL A O 1
ATOM 772 N N . ILE A 1 92 ? -23.584 6.118 -4.295 1.00 49.44 92 ILE A N 1
ATOM 773 C CA . ILE A 1 92 ? -23.816 6.385 -5.714 1.00 49.44 92 ILE A CA 1
ATOM 774 C C . ILE A 1 92 ? -24.732 7.606 -5.800 1.00 49.44 92 ILE A C 1
ATOM 776 O O . ILE A 1 92 ? -25.906 7.543 -5.424 1.00 49.44 92 ILE A O 1
ATOM 780 N N . VAL A 1 93 ? -24.205 8.726 -6.295 1.00 44.12 93 VAL A N 1
ATOM 781 C CA . VAL A 1 93 ? -25.039 9.856 -6.703 1.00 44.12 93 VAL A CA 1
ATOM 782 C C . VAL A 1 93 ? -25.832 9.380 -7.926 1.00 44.12 93 VAL A C 1
ATOM 784 O O . VAL A 1 93 ? -25.219 9.004 -8.923 1.00 44.12 93 VAL A O 1
ATOM 787 N N . PRO A 1 94 ? -27.181 9.388 -7.921 1.00 46.28 94 PRO A N 1
ATOM 788 C CA . PRO A 1 94 ? -27.984 8.797 -9.004 1.00 46.28 94 PRO A CA 1
ATOM 789 C C . PRO A 1 94 ? -27.704 9.361 -10.406 1.00 46.28 94 PRO A C 1
ATOM 791 O O . PRO A 1 94 ? -28.081 8.758 -11.405 1.00 46.28 94 PRO A O 1
ATOM 794 N N . LYS A 1 95 ? -27.034 10.516 -10.486 1.00 42.88 95 LYS A N 1
ATOM 795 C CA . LYS A 1 95 ? -26.616 11.163 -11.732 1.00 42.88 95 LYS A CA 1
ATOM 796 C C . LYS A 1 95 ? -25.421 10.477 -12.416 1.00 42.88 95 LYS A C 1
ATOM 798 O O . LYS A 1 95 ? -25.155 10.785 -13.571 1.00 42.88 95 LYS A O 1
ATOM 803 N N . GLU A 1 96 ? -24.737 9.563 -11.727 1.00 47.91 96 GLU A N 1
ATOM 804 C CA . GLU A 1 96 ? -23.565 8.818 -12.218 1.00 47.91 96 GLU A CA 1
ATOM 805 C C . GLU A 1 96 ? -23.899 7.386 -12.658 1.00 47.91 96 GLU A C 1
ATOM 807 O O . GLU A 1 96 ? -23.023 6.662 -13.127 1.00 47.91 96 GLU A O 1
ATOM 812 N N . ILE A 1 97 ? -25.171 6.975 -12.582 1.00 47.88 97 ILE A N 1
ATOM 813 C CA . ILE A 1 97 ? -25.633 5.712 -13.168 1.00 47.88 97 ILE A CA 1
ATOM 814 C C . ILE A 1 97 ? -25.706 5.900 -14.688 1.00 47.88 97 ILE A C 1
ATOM 816 O O . ILE A 1 97 ? -26.769 6.103 -15.273 1.00 47.88 97 ILE A O 1
ATOM 820 N N . THR A 1 98 ? -24.544 5.854 -15.332 1.00 44.34 98 THR A N 1
ATOM 821 C CA . THR A 1 98 ? -24.452 5.561 -16.760 1.00 44.34 98 THR A CA 1
ATOM 822 C C . THR A 1 98 ? -24.405 4.042 -16.895 1.00 44.34 98 THR A C 1
ATOM 824 O O . THR A 1 98 ? -23.749 3.344 -16.124 1.00 44.34 98 THR A O 1
ATOM 827 N N . ALA A 1 99 ? -25.223 3.520 -17.799 1.00 43.09 99 ALA A N 1
ATOM 828 C CA . ALA A 1 99 ? -25.657 2.133 -17.833 1.00 43.09 99 ALA A CA 1
ATOM 829 C C . ALA A 1 99 ? -24.541 1.126 -18.169 1.00 43.09 99 ALA A C 1
ATOM 831 O O . ALA A 1 99 ? -24.412 0.742 -19.320 1.00 43.09 99 ALA A O 1
ATOM 832 N N . THR A 1 100 ? -23.823 0.633 -17.159 1.00 40.81 100 THR A N 1
ATOM 833 C CA . THR A 1 100 ? -23.162 -0.690 -17.147 1.00 40.81 100 THR A CA 1
ATOM 834 C C . THR A 1 100 ? -22.846 -1.091 -15.704 1.00 40.81 100 THR A C 1
ATOM 836 O O . THR A 1 100 ? -21.696 -1.215 -15.299 1.00 40.81 100 THR A O 1
ATOM 839 N N . ALA A 1 101 ? -23.886 -1.311 -14.899 1.00 41.81 101 ALA A N 1
ATOM 840 C CA . ALA A 1 101 ? -23.753 -2.061 -13.654 1.00 41.81 101 ALA A CA 1
ATOM 841 C C . ALA A 1 101 ? -23.573 -3.552 -13.996 1.00 41.81 101 ALA A C 1
ATOM 843 O O . ALA A 1 101 ? -24.519 -4.336 -13.950 1.00 41.81 101 ALA A O 1
ATOM 844 N N . SER A 1 102 ? -22.365 -3.921 -14.424 1.00 39.75 102 SER A N 1
ATOM 845 C CA . SER A 1 102 ? -21.899 -5.307 -14.409 1.00 39.75 102 SER A CA 1
ATOM 846 C C . SER A 1 102 ? -21.239 -5.572 -13.058 1.00 39.75 102 SER A C 1
ATOM 848 O O . SER A 1 102 ? -20.676 -4.660 -12.459 1.00 39.75 102 SER A O 1
ATOM 850 N N . ALA A 1 103 ? -21.267 -6.818 -12.596 1.00 44.53 103 ALA A N 1
ATOM 851 C CA . ALA A 1 103 ? -20.518 -7.322 -11.443 1.00 44.53 103 ALA A CA 1
ATOM 852 C C . ALA A 1 103 ? -18.985 -7.337 -11.687 1.00 44.53 103 ALA A C 1
ATOM 854 O O . ALA A 1 103 ? -18.299 -8.284 -11.309 1.00 44.53 103 ALA A O 1
ATOM 855 N N . ALA A 1 104 ? -18.466 -6.325 -12.386 1.00 53.81 104 ALA A N 1
ATOM 856 C CA . ALA A 1 104 ? -17.063 -6.141 -12.711 1.00 53.81 104 ALA A CA 1
ATOM 857 C C . ALA A 1 104 ? -16.323 -5.525 -11.518 1.00 53.81 104 ALA A C 1
ATOM 859 O O . ALA A 1 104 ? -16.892 -4.737 -10.756 1.00 53.81 104 ALA A O 1
ATOM 860 N N . ARG A 1 105 ? -15.053 -5.911 -11.354 1.00 62.38 105 ARG A N 1
ATOM 861 C CA . ARG A 1 105 ? -14.144 -5.296 -10.381 1.00 62.38 105 ARG A CA 1
ATOM 862 C C . ARG A 1 105 ? -14.074 -3.783 -10.646 1.00 62.38 105 ARG A C 1
ATOM 864 O O . ARG A 1 105 ? -14.085 -3.400 -11.814 1.00 62.38 105 ARG A O 1
ATOM 871 N N . PRO A 1 106 ? -14.037 -2.928 -9.610 1.00 79.25 106 PRO A N 1
ATOM 872 C CA . PRO A 1 106 ? -13.776 -1.508 -9.804 1.00 79.25 106 PRO A CA 1
ATOM 873 C C . PRO A 1 106 ? -12.427 -1.301 -10.506 1.00 79.25 106 PRO A C 1
ATOM 875 O O . PRO A 1 106 ? -11.441 -1.922 -10.113 1.00 79.25 106 PRO A O 1
ATOM 878 N N . ASP A 1 107 ? -12.378 -0.419 -11.504 1.00 85.75 107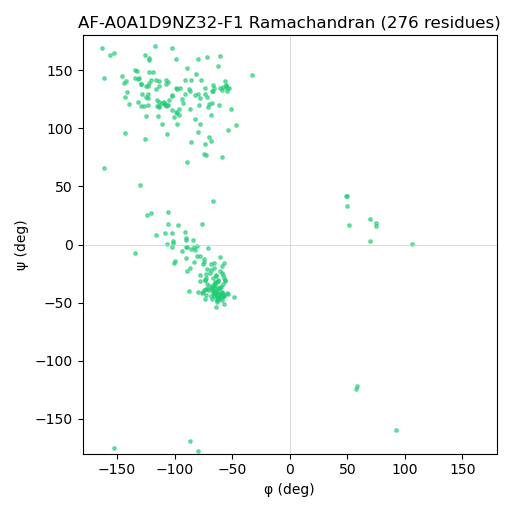 ASP A N 1
ATOM 879 C CA . ASP A 1 107 ? -11.152 -0.113 -12.258 1.00 85.75 107 ASP A CA 1
ATOM 880 C C . ASP A 1 107 ? -10.012 0.393 -11.355 1.00 85.75 107 ASP A C 1
ATOM 882 O O . ASP A 1 107 ? -8.843 0.225 -11.676 1.00 85.75 107 ASP A O 1
ATOM 886 N N . ASP A 1 108 ? -10.341 0.993 -10.211 1.00 87.25 108 ASP A N 1
ATOM 887 C CA . ASP A 1 108 ? -9.420 1.530 -9.206 1.00 87.25 108 ASP A CA 1
ATOM 888 C C . ASP A 1 108 ? -9.040 0.528 -8.101 1.00 87.25 108 ASP A C 1
ATOM 890 O O . ASP A 1 108 ? -8.464 0.909 -7.081 1.00 87.25 108 ASP A O 1
ATOM 894 N N . GLN A 1 109 ? -9.380 -0.752 -8.260 1.00 91.31 109 GLN A N 1
ATOM 895 C CA . GLN A 1 109 ? -9.013 -1.785 -7.298 1.00 91.31 109 GLN A CA 1
ATOM 896 C C . GLN A 1 109 ? -7.519 -2.134 -7.397 1.00 91.31 109 GLN A C 1
ATOM 898 O O . GLN A 1 109 ? -6.993 -2.360 -8.482 1.00 91.31 109 GLN A O 1
ATOM 903 N N . ILE A 1 110 ? -6.863 -2.231 -6.238 1.00 95.19 110 ILE A N 1
ATOM 904 C CA . ILE A 1 110 ? -5.445 -2.591 -6.111 1.00 95.19 110 ILE A CA 1
ATOM 905 C C . ILE A 1 110 ? -5.315 -4.109 -5.962 1.00 95.19 110 ILE A C 1
ATOM 907 O O . ILE A 1 110 ? -6.101 -4.722 -5.236 1.00 95.19 110 ILE A O 1
ATOM 911 N N . GLN A 1 111 ? -4.295 -4.705 -6.575 1.00 96.62 111 GLN A N 1
ATOM 912 C CA . GLN A 1 111 ? -3.902 -6.102 -6.370 1.00 96.62 111 GLN A CA 1
ATOM 913 C C . GLN A 1 111 ? -2.393 -6.177 -6.111 1.00 96.62 111 GLN A C 1
ATOM 915 O O . GLN A 1 111 ? -1.616 -5.398 -6.656 1.00 96.62 111 GLN A O 1
ATOM 920 N N . ILE A 1 112 ? -1.967 -7.073 -5.225 1.00 97.38 112 ILE A N 1
ATOM 921 C CA . ILE A 1 112 ? -0.563 -7.234 -4.834 1.00 97.38 112 ILE A CA 1
ATOM 922 C C . ILE A 1 112 ? -0.157 -8.687 -5.049 1.00 97.38 112 ILE A C 1
ATOM 924 O O . ILE A 1 112 ? -0.887 -9.600 -4.662 1.00 97.38 112 ILE A O 1
ATOM 928 N N . TYR A 1 113 ? 1.028 -8.890 -5.613 1.00 96.88 113 TYR A N 1
ATOM 929 C CA . TYR A 1 113 ? 1.647 -10.198 -5.784 1.00 96.88 113 TYR A CA 1
ATOM 930 C C . TYR A 1 113 ? 2.990 -10.229 -5.065 1.00 96.88 113 TYR A C 1
ATOM 932 O O . TYR A 1 113 ? 3.749 -9.256 -5.088 1.00 96.88 113 TYR A O 1
ATOM 940 N N . LEU A 1 114 ? 3.281 -11.366 -4.444 1.00 95.06 114 LEU A N 1
ATOM 941 C CA . LEU A 1 114 ? 4.556 -11.647 -3.801 1.00 95.06 114 LEU A CA 1
ATOM 942 C C . LEU A 1 114 ? 5.231 -12.765 -4.589 1.00 95.06 114 LEU A C 1
ATOM 944 O O . LEU A 1 114 ? 4.644 -13.829 -4.754 1.00 95.06 114 LEU A O 1
ATOM 948 N N . ASP A 1 115 ? 6.439 -12.519 -5.083 1.00 94.06 115 ASP A N 1
ATOM 949 C CA . ASP A 1 115 ? 7.240 -13.530 -5.770 1.00 94.06 115 ASP A CA 1
ATOM 950 C C . ASP A 1 115 ? 8.329 -14.056 -4.834 1.00 94.06 115 ASP A C 1
ATOM 952 O O . ASP A 1 115 ? 9.238 -13.317 -4.453 1.00 94.06 115 ASP A O 1
ATOM 956 N N . ASN A 1 116 ? 8.255 -15.346 -4.504 1.00 87.75 116 ASN A N 1
ATOM 957 C CA . ASN A 1 116 ? 9.253 -16.065 -3.701 1.00 87.75 116 ASN A CA 1
ATOM 958 C C . ASN A 1 116 ? 10.271 -16.843 -4.569 1.00 87.75 116 ASN A C 1
ATOM 960 O O . ASN A 1 116 ? 10.968 -17.730 -4.079 1.00 87.75 116 ASN A O 1
ATOM 964 N N . GLY A 1 117 ? 10.362 -16.529 -5.867 1.00 81.81 117 GLY A N 1
ATOM 965 C CA . GLY A 1 117 ? 11.254 -17.162 -6.846 1.00 81.81 117 GLY A CA 1
ATOM 966 C C . GLY A 1 117 ? 10.569 -18.112 -7.832 1.00 81.81 117 GLY A C 1
ATOM 967 O O . GLY A 1 117 ? 11.251 -18.676 -8.687 1.00 81.81 117 GLY A O 1
ATOM 968 N N . GLU A 1 118 ? 9.249 -18.283 -7.739 1.00 84.25 118 GLU A N 1
ATOM 969 C CA . GLU A 1 118 ? 8.445 -19.113 -8.651 1.00 84.25 118 GLU A CA 1
ATOM 970 C C . GLU A 1 118 ? 7.579 -18.274 -9.613 1.00 84.25 118 GLU A C 1
ATOM 972 O O . GLU A 1 118 ? 6.895 -18.826 -10.477 1.00 84.25 118 GLU A O 1
ATOM 977 N N . GLY A 1 119 ? 7.657 -16.942 -9.523 1.00 87.75 119 GLY A N 1
ATOM 978 C CA . GLY A 1 119 ? 6.871 -16.004 -10.315 1.00 87.75 119 GLY A CA 1
ATOM 979 C C . GLY A 1 119 ? 5.572 -15.587 -9.624 1.00 87.75 119 GLY A C 1
ATOM 980 O O . GLY A 1 119 ? 5.429 -15.679 -8.408 1.00 87.75 119 GLY A O 1
ATOM 981 N N . TYR A 1 120 ? 4.619 -15.094 -10.418 1.00 88.56 120 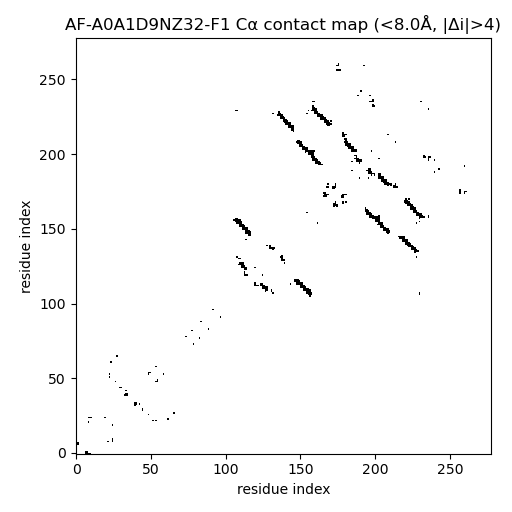TYR A N 1
ATOM 982 C CA . TYR A 1 120 ? 3.334 -14.589 -9.931 1.00 88.56 120 TYR A CA 1
ATOM 983 C C . TYR A 1 120 ? 2.197 -15.569 -10.233 1.00 88.56 120 TYR A C 1
ATOM 985 O O . TYR A 1 120 ? 2.112 -16.108 -11.338 1.00 88.56 120 TYR A O 1
ATOM 993 N N . SER A 1 121 ? 1.278 -15.730 -9.280 1.00 83.62 121 SER A N 1
ATOM 994 C CA . SER A 1 121 ? 0.032 -16.480 -9.449 1.00 83.62 121 SER A CA 1
ATOM 995 C C . SER A 1 121 ? -1.161 -15.645 -8.990 1.00 83.62 121 SER A C 1
ATOM 997 O O . SER A 1 121 ? -1.110 -15.002 -7.942 1.00 83.62 121 SER A O 1
ATOM 999 N N . GLU A 1 122 ? -2.254 -15.681 -9.753 1.00 85.25 122 GLU A N 1
ATOM 1000 C CA . GLU A 1 122 ? -3.523 -15.044 -9.373 1.00 85.25 122 GLU A CA 1
ATOM 1001 C C . GLU A 1 122 ? -4.073 -15.615 -8.060 1.00 85.25 122 GLU A C 1
ATOM 1003 O O . GLU A 1 122 ? -4.591 -14.865 -7.234 1.00 85.25 122 GLU A O 1
ATOM 1008 N N . ASP A 1 123 ? -3.907 -16.921 -7.831 1.00 82.69 123 ASP A N 1
ATOM 1009 C CA . ASP A 1 123 ? -4.405 -17.604 -6.630 1.00 82.69 123 ASP A CA 1
ATOM 1010 C C . ASP A 1 123 ? -3.648 -17.193 -5.354 1.00 82.69 123 ASP A C 1
ATOM 1012 O O . ASP A 1 123 ? -4.188 -17.293 -4.253 1.00 82.69 123 ASP A O 1
ATOM 1016 N N . GLU A 1 124 ? -2.406 -16.723 -5.501 1.00 82.62 124 GLU A N 1
ATOM 1017 C CA . GLU A 1 124 ? -1.533 -16.293 -4.397 1.00 82.62 124 GLU A CA 1
ATOM 1018 C C . GLU A 1 124 ? -1.464 -14.767 -4.252 1.00 82.62 124 GLU A C 1
ATOM 1020 O O . GLU A 1 124 ? -0.824 -14.240 -3.340 1.00 82.62 124 GLU A O 1
ATOM 1025 N N . SER A 1 125 ? -2.147 -14.048 -5.141 1.00 90.50 125 SER A N 1
ATOM 1026 C CA . SER A 1 125 ? -2.291 -12.603 -5.059 1.00 90.50 125 SER A CA 1
ATOM 1027 C C . SER A 1 125 ? -3.220 -12.189 -3.913 1.00 90.50 125 SER A C 1
ATOM 1029 O O . SER A 1 125 ? -4.044 -12.961 -3.415 1.00 90.50 125 SER A O 1
ATOM 1031 N N . MET A 1 126 ? -3.118 -10.928 -3.500 1.00 91.56 126 MET A N 1
ATOM 1032 C CA . MET A 1 126 ? -3.962 -10.361 -2.456 1.00 91.56 126 MET A CA 1
ATOM 1033 C C . MET A 1 126 ? -4.556 -9.018 -2.868 1.00 91.56 126 MET A C 1
ATOM 1035 O O . MET A 1 126 ? -3.899 -8.177 -3.477 1.00 91.56 126 MET A O 1
ATOM 1039 N N . PHE A 1 127 ? -5.804 -8.800 -2.464 1.00 90.94 127 PHE A N 1
ATOM 1040 C CA . PHE A 1 127 ? -6.472 -7.507 -2.546 1.00 90.94 127 PHE A CA 1
ATOM 1041 C C . PHE A 1 127 ? -6.372 -6.837 -1.170 1.00 90.94 127 PHE A C 1
ATOM 1043 O O . PHE A 1 127 ? -6.944 -7.374 -0.214 1.00 90.94 127 PHE A O 1
ATOM 1050 N N . PRO A 1 128 ? -5.630 -5.723 -1.024 1.00 88.44 128 PRO A N 1
ATOM 1051 C CA . PRO A 1 128 ? -5.507 -5.036 0.256 1.00 88.44 128 PRO A CA 1
ATOM 1052 C C . PRO A 1 128 ? -6.868 -4.510 0.738 1.00 88.44 128 PRO A C 1
ATOM 1054 O O . PRO A 1 128 ? -7.769 -4.232 -0.057 1.00 88.44 128 PRO A O 1
ATOM 1057 N N . GLU A 1 129 ? -7.030 -4.370 2.059 1.00 81.88 129 GLU A N 1
ATOM 1058 C CA . GLU A 1 129 ? -8.229 -3.728 2.618 1.00 81.88 129 GLU A CA 1
ATOM 1059 C C . GLU A 1 129 ? -8.212 -2.209 2.386 1.00 81.88 129 GLU A C 1
ATOM 1061 O O . GLU A 1 129 ? -9.264 -1.559 2.385 1.00 81.88 129 GLU A O 1
ATOM 1066 N N . GLU A 1 130 ? -7.018 -1.640 2.231 1.00 85.25 130 GLU A N 1
ATOM 1067 C CA . GLU A 1 130 ? -6.791 -0.239 1.935 1.00 85.25 130 GLU A CA 1
ATOM 1068 C C . GLU A 1 130 ? -7.280 0.107 0.528 1.00 85.25 130 GLU A C 1
ATOM 1070 O O . GLU A 1 130 ? -6.981 -0.562 -0.457 1.00 85.25 130 GLU A O 1
ATOM 1075 N N . GLN A 1 131 ? -8.031 1.199 0.446 1.00 87.19 131 GLN A N 1
ATOM 1076 C CA . GLN A 1 131 ? -8.565 1.748 -0.794 1.00 87.19 131 GLN A CA 1
ATOM 1077 C C . GLN A 1 131 ? -8.077 3.184 -0.941 1.00 87.19 131 GLN A C 1
ATOM 1079 O O . GLN A 1 131 ? -7.692 3.822 0.047 1.00 87.19 131 GLN A O 1
ATOM 1084 N N . TYR A 1 132 ? -8.123 3.696 -2.167 1.00 88.50 132 TYR A N 1
ATOM 1085 C CA . TYR A 1 132 ? -7.882 5.106 -2.427 1.00 88.50 132 TYR A CA 1
ATOM 1086 C C . TYR A 1 132 ? -8.880 5.983 -1.651 1.00 88.50 132 TYR A C 1
ATOM 1088 O O . TYR A 1 132 ? -10.079 5.702 -1.610 1.00 88.50 132 TYR A O 1
ATOM 1096 N N . ASP A 1 133 ? -8.370 7.022 -0.991 1.00 84.31 133 ASP A N 1
ATOM 1097 C CA . ASP A 1 133 ? -9.173 8.018 -0.281 1.00 84.31 133 ASP A CA 1
ATOM 1098 C C . ASP A 1 133 ? -9.770 9.072 -1.235 1.00 84.31 133 ASP A C 1
ATOM 1100 O O . ASP A 1 133 ? -9.548 9.045 -2.444 1.00 84.31 133 ASP A O 1
ATOM 1104 N N . ASP A 1 134 ? -10.490 10.058 -0.690 1.00 80.69 134 ASP A N 1
ATOM 1105 C CA . ASP A 1 134 ? -11.102 11.152 -1.467 1.00 80.69 134 ASP A CA 1
ATOM 1106 C C . ASP A 1 134 ? -10.081 12.023 -2.236 1.00 80.69 134 ASP A C 1
ATOM 1108 O O . ASP A 1 134 ? -10.457 12.877 -3.039 1.00 80.69 134 ASP A O 1
ATOM 1112 N N . LYS A 1 135 ? -8.779 11.859 -1.966 1.00 80.31 135 LYS A N 1
ATOM 1113 C CA . LYS A 1 135 ? -7.664 12.518 -2.660 1.00 80.31 135 LYS A CA 1
ATOM 1114 C C . LYS A 1 135 ? -6.932 11.545 -3.588 1.00 80.31 135 LYS A C 1
ATOM 1116 O O . LYS A 1 135 ? -5.785 11.806 -3.947 1.00 80.31 135 LYS A O 1
ATOM 1121 N N . ASN A 1 136 ? -7.561 10.422 -3.925 1.00 87.19 136 ASN A N 1
ATOM 1122 C CA . ASN A 1 136 ? -7.015 9.291 -4.665 1.00 87.19 136 ASN A CA 1
ATOM 1123 C C . ASN A 1 136 ? -5.674 8.772 -4.125 1.00 87.19 136 ASN A C 1
ATOM 1125 O O . ASN A 1 136 ? -4.799 8.344 -4.880 1.00 87.19 136 ASN A O 1
ATOM 1129 N N . THR A 1 137 ? -5.476 8.850 -2.811 1.00 93.81 137 THR A N 1
ATOM 1130 C CA . THR A 1 137 ? -4.248 8.418 -2.147 1.00 93.81 137 THR A CA 1
ATOM 1131 C C . THR A 1 137 ? -4.486 7.127 -1.369 1.00 93.81 137 THR A C 1
ATOM 1133 O O . THR A 1 137 ? -5.513 6.972 -0.718 1.00 93.81 137 THR A O 1
ATOM 1136 N N . VAL A 1 138 ? -3.517 6.213 -1.380 1.00 96.50 138 VAL A N 1
ATOM 1137 C CA . VAL A 1 138 ? -3.524 4.979 -0.578 1.00 96.50 138 VAL A CA 1
ATOM 1138 C C . VAL A 1 138 ? -2.162 4.779 0.081 1.00 96.50 138 VAL A C 1
ATOM 1140 O O . VAL A 1 138 ? -1.138 5.228 -0.433 1.00 96.50 138 VAL A O 1
ATOM 1143 N N . THR A 1 139 ? -2.131 4.143 1.251 1.00 98.25 139 THR A N 1
ATOM 1144 C CA . THR A 1 139 ? -0.891 3.689 1.898 1.00 98.25 139 THR A CA 1
ATOM 1145 C C . THR A 1 139 ? -0.998 2.192 2.124 1.00 98.25 139 THR A C 1
ATOM 1147 O O . THR A 1 139 ? -1.908 1.757 2.816 1.00 98.25 139 THR A O 1
ATOM 1150 N N . LEU A 1 140 ? -0.083 1.432 1.536 1.00 97.31 140 LEU A N 1
ATOM 1151 C CA . LEU A 1 140 ? -0.021 -0.023 1.596 1.00 97.31 140 LEU A CA 1
ATOM 1152 C C . LEU A 1 140 ? 1.110 -0.417 2.550 1.00 97.31 140 LEU A C 1
ATOM 1154 O O . LEU A 1 140 ? 2.237 0.031 2.349 1.00 97.31 140 LEU A O 1
ATOM 1158 N N . ASP A 1 141 ? 0.822 -1.224 3.574 1.00 96.94 141 ASP A N 1
ATOM 1159 C CA . ASP A 1 141 ? 1.822 -1.849 4.458 1.00 96.94 141 ASP A CA 1
ATOM 1160 C C . ASP A 1 141 ? 1.920 -3.340 4.120 1.00 96.94 141 ASP A C 1
ATOM 1162 O O . ASP A 1 141 ? 1.116 -4.161 4.568 1.00 96.94 141 ASP A O 1
ATOM 1166 N N . ILE A 1 142 ? 2.891 -3.676 3.274 1.00 96.50 142 ILE A N 1
ATOM 1167 C CA . ILE A 1 142 ? 3.064 -5.007 2.702 1.00 96.50 142 ILE A CA 1
ATOM 1168 C C . ILE A 1 142 ? 4.089 -5.765 3.539 1.00 96.50 142 ILE A C 1
ATOM 1170 O O . ILE A 1 142 ? 5.260 -5.385 3.638 1.00 96.50 142 ILE A O 1
ATOM 1174 N N . ARG A 1 143 ? 3.634 -6.857 4.154 1.00 94.25 143 ARG A N 1
ATOM 1175 C CA . ARG A 1 143 ? 4.466 -7.727 4.988 1.00 94.25 143 ARG A CA 1
ATOM 1176 C C . ARG A 1 143 ? 5.022 -8.857 4.147 1.00 94.25 143 ARG A C 1
ATOM 1178 O O . ARG A 1 143 ? 4.254 -9.608 3.556 1.00 94.25 143 ARG A O 1
ATOM 1185 N N . VAL A 1 144 ? 6.340 -9.002 4.166 1.00 93.50 144 VAL A N 1
ATOM 1186 C CA . VAL A 1 144 ? 7.048 -10.057 3.434 1.00 93.50 144 VAL A CA 1
ATOM 1187 C C . VAL A 1 144 ? 8.072 -10.733 4.340 1.00 93.50 144 VAL A C 1
ATOM 1189 O O . VAL A 1 144 ? 8.594 -10.115 5.276 1.00 93.50 144 VAL A O 1
ATOM 1192 N N . ASP A 1 145 ? 8.332 -12.014 4.109 1.00 91.75 145 ASP A N 1
ATOM 1193 C CA . ASP A 1 145 ? 9.392 -12.749 4.802 1.00 91.75 145 ASP A CA 1
ATOM 1194 C C . ASP A 1 145 ? 10.750 -12.585 4.095 1.00 91.75 145 ASP A C 1
ATOM 1196 O O . ASP A 1 145 ? 10.928 -11.682 3.276 1.00 91.75 145 ASP A O 1
ATOM 1200 N N . ASP A 1 146 ? 11.745 -13.375 4.499 1.00 90.69 146 ASP A N 1
ATOM 1201 C CA . ASP A 1 146 ? 13.093 -13.377 3.925 1.00 90.69 146 ASP A CA 1
ATOM 1202 C C . ASP A 1 146 ? 13.217 -14.170 2.616 1.00 90.69 146 ASP A C 1
ATOM 1204 O O . ASP A 1 146 ? 14.300 -14.195 2.035 1.00 90.69 146 ASP A O 1
ATOM 1208 N N . THR A 1 147 ? 12.137 -14.797 2.144 1.00 91.81 147 THR A N 1
ATOM 1209 C CA . THR A 1 147 ? 12.116 -15.564 0.890 1.00 91.81 147 THR A CA 1
ATOM 1210 C C . THR A 1 147 ? 11.520 -14.790 -0.285 1.00 91.81 147 THR A C 1
ATOM 1212 O O . THR A 1 147 ? 11.725 -15.171 -1.435 1.00 91.81 147 THR A O 1
ATOM 1215 N N . CYS A 1 148 ? 10.839 -13.675 -0.010 1.00 93.56 148 CYS A N 1
ATOM 1216 C CA . CYS A 1 148 ? 10.252 -12.812 -1.027 1.00 93.56 148 CYS A CA 1
ATOM 1217 C C . CYS A 1 148 ? 11.329 -12.040 -1.802 1.00 93.56 148 CYS A C 1
ATOM 1219 O O . CYS A 1 148 ? 12.037 -11.198 -1.246 1.00 93.56 148 CYS A O 1
ATOM 1221 N N . ASN A 1 149 ? 11.388 -12.276 -3.109 1.00 94.19 149 ASN A N 1
ATOM 1222 C CA . ASN A 1 149 ? 12.299 -11.624 -4.043 1.00 94.19 149 ASN A CA 1
ATOM 1223 C C . ASN A 1 149 ? 11.721 -10.322 -4.596 1.00 94.19 149 ASN A C 1
ATOM 1225 O O . ASN A 1 149 ? 12.451 -9.342 -4.728 1.00 94.19 149 ASN A O 1
ATOM 1229 N N . THR A 1 150 ? 10.423 -10.292 -4.906 1.00 96.19 150 THR A N 1
ATOM 1230 C CA . THR A 1 150 ? 9.789 -9.133 -5.547 1.00 96.19 150 THR A CA 1
ATOM 1231 C C . THR A 1 150 ? 8.377 -8.930 -5.021 1.00 96.19 150 THR A C 1
ATOM 1233 O O . THR A 1 150 ? 7.622 -9.886 -4.852 1.00 96.19 150 THR A O 1
ATOM 1236 N N . VAL A 1 151 ? 8.006 -7.672 -4.787 1.00 97.69 151 VAL A N 1
ATOM 1237 C CA . VAL A 1 151 ? 6.612 -7.276 -4.557 1.00 97.69 151 VAL A CA 1
ATOM 1238 C C . VAL A 1 151 ? 6.113 -6.560 -5.798 1.00 97.69 151 VAL A C 1
ATOM 1240 O O . VAL A 1 151 ? 6.650 -5.516 -6.157 1.00 97.69 151 VAL A O 1
ATOM 1243 N N . ARG A 1 152 ? 5.070 -7.085 -6.431 1.00 97.88 152 ARG A N 1
ATOM 1244 C CA . ARG A 1 152 ? 4.387 -6.427 -7.544 1.00 97.88 152 ARG A CA 1
ATOM 1245 C C . ARG A 1 152 ? 3.095 -5.796 -7.041 1.00 97.88 152 ARG A C 1
ATOM 1247 O O . ARG A 1 152 ? 2.293 -6.456 -6.387 1.00 97.88 152 ARG A O 1
ATOM 1254 N N . ILE A 1 153 ? 2.909 -4.517 -7.340 1.00 98.31 153 ILE A N 1
ATOM 1255 C CA . ILE A 1 153 ? 1.704 -3.752 -7.031 1.00 98.31 153 ILE A CA 1
ATOM 1256 C C . ILE A 1 153 ? 1.031 -3.388 -8.346 1.00 98.31 153 ILE A C 1
ATOM 1258 O O . ILE A 1 153 ? 1.598 -2.640 -9.143 1.00 98.31 153 ILE A O 1
ATOM 1262 N N . ASP A 1 154 ? -0.194 -3.862 -8.517 1.00 97.88 154 ASP A N 1
ATOM 1263 C CA . ASP A 1 154 ? -1.084 -3.483 -9.604 1.00 97.88 154 ASP A CA 1
ATOM 1264 C C . ASP A 1 154 ? -2.029 -2.410 -9.048 1.00 97.88 154 ASP A C 1
ATOM 1266 O O . ASP A 1 154 ? -2.900 -2.717 -8.228 1.00 97.88 154 ASP A O 1
ATOM 1270 N N . PRO A 1 155 ? -1.823 -1.124 -9.384 1.00 97.19 155 PRO A N 1
ATOM 1271 C CA . PRO A 1 155 ? -2.545 -0.011 -8.767 1.00 97.19 155 PRO A CA 1
ATOM 1272 C C . PRO A 1 155 ? -3.992 0.131 -9.267 1.00 97.19 155 PRO A C 1
ATOM 1274 O O . PRO A 1 155 ? -4.774 0.857 -8.658 1.00 97.19 155 PRO A O 1
ATOM 1277 N N . ALA A 1 156 ? -4.332 -0.493 -10.395 1.00 95.44 156 ALA A N 1
ATOM 1278 C CA . ALA A 1 156 ? -5.630 -0.398 -11.055 1.00 95.44 156 ALA A CA 1
ATOM 1279 C C . ALA A 1 156 ? -5.803 -1.553 -12.062 1.00 95.44 156 ALA A C 1
ATOM 1281 O O . ALA A 1 156 ? -4.832 -2.210 -12.427 1.00 95.44 156 ALA A O 1
ATOM 1282 N N . PHE A 1 157 ? -7.020 -1.735 -12.573 1.00 93.88 157 PHE A N 1
ATOM 1283 C CA . PHE A 1 157 ? -7.354 -2.598 -13.721 1.00 93.88 157 PHE A CA 1
ATOM 1284 C C . PHE A 1 157 ? -7.655 -1.780 -14.989 1.00 93.88 157 PHE A C 1
ATOM 1286 O O . PHE A 1 157 ? -8.475 -2.166 -15.824 1.00 93.88 157 PHE A O 1
ATOM 1293 N N . ALA A 1 158 ? -7.055 -0.595 -15.094 1.00 93.50 158 ALA A N 1
ATOM 1294 C CA . ALA A 1 158 ? -7.262 0.339 -16.191 1.00 93.50 158 ALA A CA 1
ATOM 1295 C C . ALA A 1 158 ? -6.058 1.287 -16.337 1.00 93.50 158 ALA A C 1
ATOM 1297 O O . ALA A 1 158 ? -5.298 1.463 -15.376 1.00 93.50 158 ALA A O 1
ATOM 1298 N N . PRO A 1 159 ? -5.917 1.964 -17.494 1.00 95.81 159 PRO A N 1
ATOM 1299 C CA . PRO A 1 159 ? -4.891 2.973 -17.701 1.00 95.81 159 PRO A CA 1
ATOM 1300 C C . PRO A 1 159 ? -4.943 4.062 -16.629 1.00 95.81 159 PRO A C 1
ATOM 1302 O O . PRO A 1 159 ? -6.000 4.617 -16.300 1.00 95.81 159 PRO A O 1
ATOM 1305 N N . CYS A 1 160 ? -3.786 4.375 -16.060 1.00 96.38 160 CYS A N 1
ATOM 1306 C CA . CYS A 1 160 ? -3.693 5.261 -14.913 1.00 96.38 160 CYS A CA 1
ATOM 1307 C C . CYS A 1 160 ? -2.346 5.980 -14.858 1.00 96.38 160 CYS A C 1
ATOM 1309 O O . CYS A 1 160 ? -1.376 5.621 -15.522 1.00 96.38 160 CYS A O 1
ATOM 1311 N N . MET A 1 161 ? -2.291 7.021 -14.039 1.00 97.19 161 MET A N 1
ATOM 1312 C CA . MET A 1 161 ? -1.050 7.643 -13.604 1.00 97.19 161 MET A CA 1
ATOM 1313 C C . MET A 1 161 ? -0.895 7.415 -12.109 1.00 97.19 161 MET A C 1
ATOM 1315 O O . MET A 1 161 ? -1.849 7.585 -11.347 1.00 97.19 161 MET A O 1
ATOM 1319 N N . VAL A 1 162 ? 0.312 7.053 -11.697 1.00 98.19 162 VAL A N 1
ATOM 1320 C CA . VAL A 1 162 ? 0.667 6.800 -10.304 1.00 98.19 162 VAL A CA 1
ATOM 1321 C C . VAL A 1 162 ? 1.827 7.693 -9.918 1.00 98.19 162 VAL A C 1
ATOM 1323 O O . VAL A 1 162 ? 2.850 7.691 -10.588 1.00 98.19 162 VAL A O 1
ATOM 1326 N N . THR A 1 163 ? 1.699 8.406 -8.806 1.00 97.50 163 THR A N 1
ATOM 1327 C CA . THR A 1 163 ? 2.806 9.107 -8.155 1.00 97.50 163 THR A CA 1
ATOM 1328 C C . THR A 1 163 ? 3.151 8.398 -6.849 1.00 97.50 163 THR A C 1
ATOM 1330 O O . THR A 1 163 ? 2.304 8.257 -5.962 1.00 97.50 163 THR A O 1
ATOM 1333 N N . ILE A 1 164 ? 4.403 7.972 -6.702 1.00 97.38 164 ILE A N 1
ATOM 1334 C CA . ILE A 1 164 ? 4.934 7.385 -5.471 1.00 97.38 164 ILE A CA 1
ATOM 1335 C C . ILE A 1 164 ? 5.272 8.524 -4.508 1.00 97.38 164 ILE A C 1
ATOM 1337 O O . ILE A 1 164 ? 6.333 9.136 -4.575 1.00 97.38 164 ILE A O 1
ATOM 1341 N N . LEU A 1 165 ? 4.353 8.816 -3.588 1.00 95.44 165 LEU A N 1
ATOM 1342 C CA . LEU A 1 165 ? 4.515 9.894 -2.610 1.00 95.44 165 LEU A CA 1
ATOM 1343 C C . LEU A 1 165 ? 5.560 9.558 -1.540 1.00 95.44 165 LEU A C 1
ATOM 1345 O O . LEU A 1 165 ? 6.207 10.455 -1.002 1.00 95.44 165 LEU A O 1
ATOM 1349 N N . ASN A 1 166 ? 5.661 8.281 -1.165 1.00 96.19 166 ASN A N 1
ATOM 1350 C CA . ASN A 1 166 ? 6.659 7.778 -0.225 1.00 96.19 166 ASN A CA 1
ATOM 1351 C C . ASN A 1 166 ? 6.802 6.257 -0.371 1.00 96.19 166 ASN A C 1
ATOM 1353 O O . ASN A 1 166 ? 5.798 5.572 -0.542 1.00 96.19 166 ASN A O 1
ATOM 1357 N N . ALA A 1 167 ? 8.012 5.724 -0.228 1.00 96.88 167 ALA A N 1
ATOM 1358 C CA . ALA A 1 167 ? 8.256 4.289 -0.158 1.00 96.88 167 ALA A CA 1
ATOM 1359 C C . ALA A 1 167 ? 9.352 3.995 0.876 1.00 96.88 167 ALA A C 1
ATOM 1361 O O . ALA A 1 167 ? 10.407 4.635 0.879 1.00 96.88 167 ALA A O 1
ATOM 1362 N N . THR A 1 168 ? 9.108 3.039 1.773 1.00 97.44 168 THR A N 1
ATOM 1363 C CA . THR A 1 168 ? 10.065 2.659 2.820 1.00 97.44 168 THR A CA 1
ATOM 1364 C C . THR A 1 168 ? 10.201 1.151 2.949 1.00 97.44 168 THR A C 1
ATOM 1366 O O . THR A 1 168 ? 9.206 0.433 2.882 1.00 97.44 168 THR A O 1
ATOM 1369 N N . TRP A 1 169 ? 11.420 0.695 3.218 1.00 97.12 169 TRP A N 1
ATOM 1370 C CA . TRP A 1 169 ? 11.740 -0.682 3.573 1.00 97.12 169 TRP A CA 1
ATOM 1371 C C . TRP A 1 169 ? 12.233 -0.735 5.014 1.00 97.12 169 TRP A C 1
ATOM 1373 O O . TRP A 1 169 ? 13.248 -0.122 5.346 1.00 97.12 169 TRP A O 1
ATOM 1383 N N . ASN A 1 170 ? 11.534 -1.452 5.895 1.00 95.06 170 ASN A N 1
ATOM 1384 C CA . ASN A 1 170 ? 11.892 -1.547 7.316 1.00 95.06 170 ASN A CA 1
ATOM 1385 C C . ASN A 1 170 ? 12.136 -0.163 7.968 1.00 95.06 170 ASN A C 1
ATOM 1387 O O . ASN A 1 170 ? 13.086 0.014 8.734 1.00 95.06 170 ASN A O 1
ATOM 1391 N N . SER A 1 171 ? 11.273 0.807 7.638 1.00 92.56 171 SER A N 1
ATOM 1392 C CA . SER A 1 171 ? 11.336 2.225 8.040 1.00 92.56 171 SER A CA 1
ATOM 1393 C C . SER A 1 171 ? 12.467 3.058 7.423 1.00 92.56 171 SER A C 1
ATOM 1395 O O . SER A 1 171 ? 12.590 4.239 7.744 1.00 92.56 171 SER A O 1
ATOM 1397 N N . LEU A 1 172 ? 13.280 2.487 6.533 1.00 92.81 172 LEU A N 1
ATOM 1398 C CA . LEU A 1 172 ? 14.299 3.210 5.775 1.00 92.81 172 LEU A CA 1
ATOM 1399 C C . LEU A 1 172 ? 13.706 3.704 4.455 1.00 92.81 172 LEU A C 1
ATOM 1401 O O . LEU A 1 172 ? 13.085 2.935 3.724 1.00 92.81 172 LEU A O 1
ATOM 1405 N N . ASN A 1 173 ? 13.880 4.988 4.152 1.00 93.06 173 ASN A N 1
ATOM 1406 C CA . ASN A 1 173 ? 13.311 5.593 2.952 1.00 93.06 173 ASN A CA 1
ATOM 1407 C C . ASN A 1 173 ? 14.046 5.119 1.687 1.00 93.06 173 ASN A C 1
ATOM 1409 O O . ASN A 1 173 ? 15.268 5.230 1.607 1.00 93.06 173 ASN A O 1
ATOM 1413 N N . ILE A 1 174 ? 13.305 4.600 0.706 1.00 91.88 174 ILE A N 1
ATOM 1414 C CA . ILE A 1 174 ? 13.864 4.067 -0.546 1.00 91.88 174 ILE A CA 1
ATOM 1415 C C . ILE A 1 174 ? 14.326 5.218 -1.454 1.00 91.88 174 ILE A C 1
ATOM 1417 O O . ILE A 1 174 ? 15.459 5.215 -1.933 1.00 91.88 174 ILE A O 1
ATOM 1421 N N . SER A 1 175 ? 13.497 6.252 -1.629 1.00 80.56 175 SER A N 1
ATOM 1422 C CA . SER A 1 175 ? 13.785 7.410 -2.491 1.00 80.56 175 SER A CA 1
ATOM 1423 C C . SER A 1 175 ? 14.984 8.247 -2.019 1.00 80.56 175 SER A C 1
ATOM 1425 O O . SER A 1 175 ? 15.651 8.885 -2.831 1.00 80.56 175 SER A O 1
ATOM 1427 N N . GLU A 1 176 ? 15.288 8.232 -0.718 1.00 81.88 176 GLU A N 1
ATOM 1428 C CA . GLU A 1 176 ? 16.453 8.905 -0.118 1.00 81.88 176 GLU A CA 1
ATOM 1429 C C . GLU A 1 176 ? 17.708 8.007 -0.061 1.00 81.88 176 GLU A C 1
ATOM 1431 O O . GLU A 1 176 ? 18.731 8.399 0.501 1.00 81.88 176 GLU A O 1
ATOM 1436 N N . GLY A 1 177 ? 17.657 6.802 -0.642 1.00 82.12 177 GLY A N 1
ATOM 1437 C CA . GLY A 1 177 ? 18.775 5.853 -0.659 1.00 82.12 177 GLY A CA 1
ATOM 1438 C C . GLY A 1 177 ? 19.025 5.142 0.675 1.00 82.12 177 GLY A C 1
ATOM 1439 O O . GLY A 1 177 ? 20.092 4.564 0.874 1.00 82.12 177 GLY A O 1
ATOM 1440 N N . GLY A 1 178 ? 18.060 5.178 1.596 1.00 80.12 178 GLY A N 1
ATOM 1441 C CA . GLY A 1 178 ? 18.111 4.467 2.873 1.00 80.12 178 GLY A CA 1
ATOM 1442 C C . GLY A 1 178 ? 17.943 2.951 2.737 1.00 80.12 178 GLY A C 1
ATOM 1443 O O . GLY A 1 178 ? 18.369 2.218 3.627 1.00 80.12 178 GLY A O 1
ATOM 1444 N N . ALA A 1 179 ? 17.363 2.472 1.636 1.00 89.56 179 ALA A N 1
ATOM 1445 C CA . ALA A 1 179 ? 17.259 1.054 1.307 1.00 89.56 179 ALA A CA 1
ATOM 1446 C C . ALA A 1 179 ? 17.446 0.827 -0.197 1.00 89.56 179 ALA A C 1
ATOM 1448 O O . ALA A 1 179 ? 16.945 1.602 -1.010 1.00 89.56 179 ALA A O 1
ATOM 1449 N N . ASP A 1 180 ? 18.155 -0.245 -0.553 1.00 91.38 180 ASP A N 1
ATOM 1450 C CA . ASP A 1 180 ? 18.470 -0.598 -1.941 1.00 91.38 180 ASP A CA 1
ATOM 1451 C C . ASP A 1 180 ? 17.364 -1.479 -2.540 1.00 91.38 180 ASP A C 1
ATOM 1453 O O . ASP A 1 180 ? 17.524 -2.688 -2.697 1.00 91.38 180 ASP A O 1
ATOM 1457 N N . VAL A 1 181 ? 16.204 -0.863 -2.780 1.00 93.75 181 VAL A N 1
ATOM 1458 C CA . VAL A 1 181 ? 15.040 -1.468 -3.446 1.00 93.75 181 VAL A CA 1
ATOM 1459 C C . VAL A 1 181 ? 14.880 -0.795 -4.802 1.00 93.75 181 VAL A C 1
ATOM 1461 O O . VAL A 1 181 ? 14.724 0.427 -4.866 1.00 93.75 181 VAL A O 1
ATOM 1464 N N . SER A 1 182 ? 14.914 -1.569 -5.886 1.00 93.62 182 SER A N 1
ATOM 1465 C CA . SER A 1 182 ? 14.649 -1.032 -7.222 1.00 93.62 182 SER A CA 1
ATOM 1466 C C . SER A 1 182 ? 13.148 -1.036 -7.508 1.00 93.62 182 SER A C 1
ATOM 1468 O O . SER A 1 182 ? 12.437 -1.955 -7.108 1.00 93.62 182 SER A O 1
ATOM 1470 N N . ILE A 1 183 ? 12.668 0.017 -8.173 1.00 96.12 183 ILE A N 1
ATOM 1471 C CA . ILE A 1 183 ? 11.260 0.186 -8.546 1.00 96.12 183 ILE A CA 1
ATOM 1472 C C . ILE A 1 183 ? 11.175 0.160 -10.069 1.00 96.12 183 ILE A C 1
ATOM 1474 O O . ILE A 1 183 ? 11.778 1.008 -10.732 1.00 96.12 183 ILE A O 1
ATOM 1478 N N . ASN A 1 184 ? 10.443 -0.803 -10.616 1.00 96.06 184 ASN A N 1
ATOM 1479 C CA . ASN A 1 184 ? 10.343 -1.050 -12.047 1.00 96.06 184 ASN A CA 1
ATOM 1480 C C . ASN A 1 184 ? 8.872 -1.046 -12.503 1.00 96.06 184 ASN A C 1
ATOM 1482 O O . ASN A 1 184 ? 8.131 -1.962 -12.150 1.00 96.06 184 ASN A O 1
ATOM 1486 N N . PRO A 1 185 ? 8.419 -0.047 -13.277 1.00 96.06 185 PRO A N 1
ATOM 1487 C CA . PRO A 1 185 ? 7.122 -0.113 -13.941 1.00 96.06 185 PRO A CA 1
ATOM 1488 C C . PRO A 1 185 ? 7.223 -1.015 -15.179 1.00 96.06 185 PRO A C 1
ATOM 1490 O O . PRO A 1 185 ? 7.782 -0.601 -16.190 1.00 96.06 185 PRO A O 1
ATOM 1493 N N . VAL A 1 186 ? 6.724 -2.256 -15.127 1.00 94.69 186 VAL A N 1
ATOM 1494 C CA . VAL A 1 186 ? 7.014 -3.252 -16.190 1.00 94.69 186 VAL A CA 1
ATOM 1495 C C . VAL A 1 186 ? 6.359 -2.874 -17.518 1.00 94.69 186 VAL A C 1
ATOM 1497 O O . VAL A 1 186 ? 6.934 -3.094 -18.581 1.00 94.69 186 VAL A O 1
ATOM 1500 N N . ASN A 1 187 ? 5.157 -2.301 -17.460 1.00 95.38 187 ASN A N 1
ATOM 1501 C CA . ASN A 1 187 ? 4.383 -1.836 -18.614 1.00 95.38 187 ASN A CA 1
ATOM 1502 C C . ASN A 1 187 ? 3.996 -0.350 -18.508 1.00 95.38 187 ASN A C 1
ATOM 1504 O O . ASN A 1 187 ? 2.991 0.078 -19.079 1.00 95.38 187 ASN A O 1
ATOM 1508 N N . GLY A 1 188 ? 4.775 0.426 -17.754 1.00 95.50 188 GLY A N 1
ATOM 1509 C CA . GLY A 1 188 ? 4.576 1.860 -17.582 1.00 95.50 188 GLY A CA 1
ATOM 1510 C C . GLY A 1 188 ? 5.831 2.648 -17.916 1.00 95.50 188 GLY A C 1
ATOM 1511 O O . GLY A 1 188 ? 6.934 2.114 -17.947 1.00 95.50 188 GLY A O 1
ATOM 1512 N N . GLU A 1 189 ? 5.652 3.945 -18.126 1.00 95.94 189 GLU A N 1
ATOM 1513 C CA . GLU A 1 189 ? 6.736 4.870 -18.439 1.00 95.94 189 GLU A CA 1
ATOM 1514 C C . GLU A 1 189 ? 6.879 5.905 -17.327 1.00 95.94 189 GLU A C 1
ATOM 1516 O O . GLU A 1 189 ? 5.897 6.498 -16.868 1.00 95.94 189 GLU A O 1
ATOM 1521 N N . TRP A 1 190 ? 8.116 6.150 -16.895 1.00 95.69 190 TRP A N 1
ATOM 1522 C CA . TRP A 1 190 ? 8.408 7.239 -15.967 1.00 95.69 190 TRP A CA 1
ATOM 1523 C C . TRP A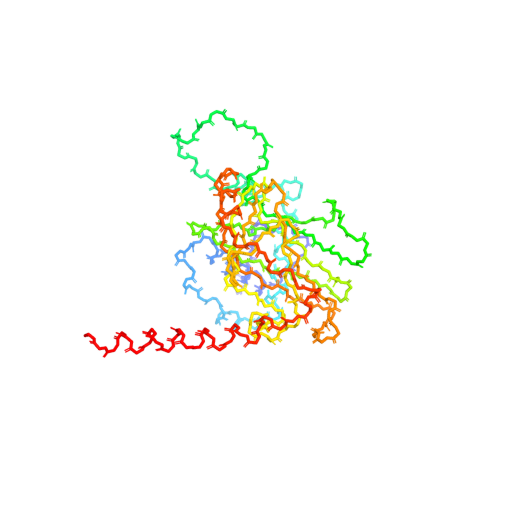 1 190 ? 8.226 8.583 -16.676 1.00 95.69 190 TRP A C 1
ATOM 1525 O O . TRP A 1 190 ? 8.912 8.885 -17.652 1.00 95.69 190 TRP A O 1
ATOM 1535 N N . ILE A 1 191 ? 7.329 9.419 -16.156 1.00 93.12 191 ILE A N 1
ATOM 1536 C CA . ILE A 1 191 ? 7.090 10.786 -16.652 1.00 93.12 191 ILE A CA 1
ATOM 1537 C C . ILE A 1 191 ? 7.778 11.848 -15.775 1.00 93.12 191 ILE A C 1
ATOM 1539 O O . ILE A 1 191 ? 7.948 12.996 -16.188 1.00 93.12 191 ILE A O 1
ATOM 1543 N N . SER A 1 192 ? 8.192 11.468 -14.564 1.00 90.94 192 SER A N 1
ATOM 1544 C CA . SER A 1 192 ? 9.024 12.247 -13.640 1.00 90.94 192 SER A CA 1
ATOM 1545 C C . SER A 1 192 ? 9.828 11.303 -12.736 1.00 90.94 192 SER A C 1
ATOM 1547 O O . SER A 1 192 ? 9.764 10.088 -12.886 1.00 90.94 192 SER A O 1
ATOM 1549 N N . ASP A 1 193 ? 10.566 11.858 -11.769 1.00 86.88 193 ASP A N 1
ATOM 1550 C CA . ASP A 1 193 ? 11.332 11.086 -10.776 1.00 86.88 193 ASP A CA 1
ATOM 1551 C C . ASP A 1 193 ? 10.447 10.256 -9.817 1.00 86.88 193 ASP A C 1
ATOM 1553 O O . ASP A 1 193 ? 10.948 9.386 -9.108 1.00 86.88 193 ASP A O 1
ATOM 1557 N N . ASP A 1 194 ? 9.149 10.557 -9.748 1.00 92.44 194 ASP A N 1
ATOM 1558 C CA . ASP A 1 194 ? 8.196 9.987 -8.790 1.00 92.44 194 ASP A CA 1
ATOM 1559 C C . ASP A 1 194 ? 6.871 9.548 -9.421 1.00 92.44 194 ASP A C 1
ATOM 1561 O O . ASP A 1 194 ? 6.051 8.944 -8.731 1.00 92.44 194 ASP A O 1
ATOM 1565 N N . SER A 1 195 ? 6.644 9.839 -10.703 1.00 94.81 195 SER A N 1
ATOM 1566 C CA . SER A 1 195 ? 5.374 9.585 -11.375 1.00 94.81 195 SER A CA 1
ATOM 1567 C C . SER A 1 195 ? 5.551 8.704 -12.603 1.00 94.81 195 SER A C 1
ATOM 1569 O O . SER A 1 195 ? 6.448 8.907 -13.424 1.00 94.81 195 SER A O 1
ATOM 1571 N N . ILE A 1 196 ? 4.646 7.743 -12.723 1.00 97.94 196 ILE A N 1
ATOM 1572 C CA . ILE A 1 196 ? 4.594 6.718 -13.754 1.00 97.94 196 ILE A CA 1
ATOM 1573 C C . ILE A 1 196 ? 3.247 6.844 -14.454 1.00 97.94 196 ILE A C 1
ATOM 1575 O O . ILE A 1 196 ? 2.223 7.050 -13.798 1.00 97.94 196 ILE A O 1
ATOM 1579 N N . ILE A 1 197 ? 3.237 6.701 -15.772 1.00 97.69 197 ILE A N 1
ATOM 1580 C CA . ILE A 1 197 ? 2.006 6.580 -16.544 1.00 97.69 197 ILE A CA 1
ATOM 1581 C C . ILE A 1 197 ? 1.891 5.195 -17.171 1.00 97.69 197 ILE A C 1
ATOM 1583 O O . ILE A 1 197 ? 2.868 4.639 -17.667 1.00 97.69 197 ILE A O 1
ATOM 1587 N N . PHE A 1 198 ? 0.675 4.665 -17.168 1.00 98.00 198 PHE A N 1
ATOM 1588 C CA . PHE A 1 198 ? 0.311 3.386 -17.751 1.00 98.00 198 PHE A CA 1
ATOM 1589 C C . PHE A 1 198 ? -0.794 3.603 -18.780 1.00 98.00 198 PHE A C 1
ATOM 1591 O O . PHE A 1 198 ? -1.841 4.174 -18.473 1.00 98.00 198 PHE A O 1
ATOM 1598 N N . ASN A 1 199 ? -0.579 3.123 -20.002 1.00 95.81 199 ASN A N 1
ATOM 1599 C CA . ASN A 1 199 ? -1.593 3.071 -21.061 1.00 95.81 199 ASN A CA 1
ATOM 1600 C C . ASN A 1 199 ? -2.193 1.663 -21.249 1.00 95.81 199 ASN A C 1
ATOM 1602 O O . ASN A 1 199 ? -2.913 1.417 -22.222 1.00 95.81 199 ASN A O 1
ATOM 1606 N N . SER A 1 200 ? -1.890 0.745 -20.330 1.00 94.31 200 SER A N 1
ATOM 1607 C CA . SER A 1 200 ? -2.389 -0.629 -20.318 1.00 94.31 200 SER A CA 1
ATOM 1608 C C . SER A 1 200 ? -3.567 -0.808 -19.362 1.00 94.31 200 SER A C 1
ATOM 1610 O O . SER A 1 200 ? -3.741 -0.026 -18.430 1.00 94.31 200 SER A O 1
ATOM 1612 N N . ASP A 1 201 ? -4.346 -1.865 -19.584 1.00 91.75 201 ASP A N 1
ATOM 1613 C CA . ASP A 1 201 ? -5.452 -2.275 -18.711 1.00 91.75 201 ASP A CA 1
ATOM 1614 C C . ASP A 1 201 ? -4.963 -3.106 -17.497 1.00 91.75 201 ASP A C 1
ATOM 1616 O O . ASP A 1 201 ? -5.745 -3.446 -16.617 1.00 91.75 201 ASP A O 1
ATOM 1620 N N . ASP A 1 202 ? -3.665 -3.424 -17.431 1.00 93.56 202 ASP A N 1
ATOM 1621 C CA . ASP A 1 202 ? -3.021 -4.225 -16.379 1.00 93.56 202 ASP A CA 1
ATOM 1622 C C . ASP A 1 202 ? -1.760 -3.547 -15.792 1.00 93.56 202 ASP A C 1
ATOM 1624 O O . ASP A 1 202 ? -0.682 -4.154 -15.770 1.00 93.56 202 ASP A O 1
ATOM 1628 N N . PRO A 1 203 ? -1.835 -2.272 -15.357 1.00 96.69 203 PRO A N 1
ATOM 1629 C CA . PRO A 1 203 ? -0.671 -1.550 -14.848 1.00 96.69 203 PRO A CA 1
ATOM 1630 C C . PRO A 1 203 ? -0.009 -2.318 -13.706 1.00 96.69 203 PRO A C 1
ATOM 1632 O O . PRO A 1 203 ? -0.693 -2.827 -12.821 1.00 96.69 203 PRO A O 1
ATOM 1635 N N . ASN A 1 204 ? 1.321 -2.376 -13.695 1.00 96.50 204 ASN A N 1
ATOM 1636 C CA . ASN A 1 204 ? 2.046 -3.045 -12.623 1.00 96.50 204 ASN A CA 1
ATOM 1637 C C . ASN A 1 204 ? 3.390 -2.372 -12.297 1.00 96.50 204 ASN A C 1
ATOM 1639 O O . ASN A 1 204 ? 4.079 -1.805 -13.150 1.00 96.50 204 ASN A O 1
ATOM 1643 N N . ILE A 1 205 ? 3.735 -2.397 -11.011 1.00 98.25 205 ILE A N 1
ATOM 1644 C CA . ILE A 1 205 ? 4.951 -1.805 -10.454 1.00 98.25 205 ILE A CA 1
ATOM 1645 C C . ILE A 1 205 ? 5.643 -2.863 -9.607 1.00 98.25 205 ILE A C 1
ATOM 1647 O O . ILE A 1 205 ? 5.097 -3.310 -8.601 1.00 98.25 205 ILE A O 1
ATOM 1651 N N . GLU A 1 206 ? 6.862 -3.230 -9.971 1.00 98.06 206 GLU A N 1
ATOM 1652 C CA . GLU A 1 206 ? 7.682 -4.169 -9.217 1.00 98.06 206 GLU A CA 1
ATOM 1653 C C . GLU A 1 206 ? 8.640 -3.439 -8.278 1.00 98.06 206 GLU A C 1
ATOM 1655 O O . GLU A 1 206 ? 9.323 -2.492 -8.664 1.00 98.06 206 GLU A O 1
ATOM 1660 N N . PHE A 1 207 ? 8.720 -3.921 -7.045 1.00 97.62 207 PHE A N 1
ATOM 1661 C CA . PHE A 1 207 ? 9.695 -3.541 -6.035 1.00 97.62 207 PHE A CA 1
ATOM 1662 C C . PHE A 1 207 ? 10.618 -4.739 -5.813 1.00 97.62 207 PHE A C 1
ATOM 1664 O O . PHE A 1 207 ? 10.219 -5.717 -5.176 1.00 97.62 207 PHE A O 1
ATOM 1671 N N . SER A 1 208 ? 11.837 -4.684 -6.353 1.00 95.94 208 SER A N 1
ATOM 1672 C CA . SER A 1 208 ? 12.800 -5.781 -6.226 1.00 95.94 208 SER A CA 1
ATOM 1673 C C . SER A 1 208 ? 13.526 -5.721 -4.887 1.00 95.94 208 SER A C 1
ATOM 1675 O O . SER A 1 208 ? 14.100 -4.696 -4.509 1.00 95.94 208 SER A O 1
ATOM 1677 N N . LEU A 1 209 ? 13.516 -6.849 -4.187 1.00 94.81 209 LEU A N 1
ATOM 1678 C CA . LEU A 1 209 ? 14.067 -7.040 -2.849 1.00 94.81 209 LEU A CA 1
ATOM 1679 C C . LEU A 1 209 ? 15.352 -7.887 -2.861 1.00 94.81 209 LEU A C 1
ATOM 1681 O O . LEU A 1 209 ? 15.842 -8.286 -1.809 1.00 94.81 209 LEU A O 1
ATOM 1685 N N . THR A 1 210 ? 15.921 -8.158 -4.039 1.00 91.88 210 THR A N 1
ATOM 1686 C CA . THR A 1 210 ? 17.046 -9.093 -4.211 1.00 91.88 210 THR A CA 1
ATOM 1687 C C . THR A 1 210 ? 18.429 -8.449 -4.101 1.00 91.88 210 THR A C 1
ATOM 1689 O O . THR A 1 210 ? 19.427 -9.120 -4.353 1.00 91.88 210 THR A O 1
ATOM 1692 N N . SER A 1 211 ? 18.539 -7.152 -3.784 1.00 91.25 211 SER A N 1
ATOM 1693 C CA . SER A 1 211 ? 19.856 -6.513 -3.656 1.00 91.25 211 SER A CA 1
ATOM 1694 C C . SER A 1 211 ? 20.639 -7.079 -2.469 1.00 91.25 211 SER A C 1
ATOM 1696 O O . SER A 1 211 ? 20.156 -7.078 -1.337 1.00 91.25 211 SER A O 1
ATOM 1698 N N . ASP A 1 212 ? 21.910 -7.424 -2.693 1.00 87.94 212 ASP A N 1
ATOM 1699 C CA . ASP A 1 212 ? 22.856 -7.837 -1.643 1.00 87.94 212 ASP A CA 1
ATOM 1700 C C . ASP A 1 212 ? 23.061 -6.770 -0.550 1.00 87.94 212 ASP A C 1
ATOM 1702 O O . ASP A 1 212 ? 23.576 -7.054 0.533 1.00 87.94 212 ASP A O 1
ATOM 1706 N N . ARG A 1 213 ? 22.708 -5.510 -0.836 1.00 88.94 213 ARG A N 1
ATOM 1707 C CA . ARG A 1 213 ? 22.826 -4.386 0.105 1.00 88.94 213 ARG A CA 1
ATOM 1708 C C . ARG A 1 213 ? 21.547 -4.145 0.897 1.00 88.94 213 ARG A C 1
ATOM 1710 O O . ARG A 1 213 ? 21.543 -3.294 1.790 1.00 88.94 213 ARG A O 1
ATOM 1717 N N . LEU A 1 214 ? 20.469 -4.859 0.584 1.00 90.94 214 LEU A N 1
ATOM 1718 C CA . LEU A 1 214 ? 19.202 -4.714 1.274 1.00 90.94 214 LEU A CA 1
ATOM 1719 C C . LEU A 1 214 ? 19.250 -5.431 2.627 1.00 90.94 214 LEU A C 1
ATOM 1721 O O . LEU A 1 214 ? 19.541 -6.620 2.732 1.00 90.94 214 LEU A O 1
ATOM 1725 N N . GLY A 1 215 ? 18.933 -4.704 3.698 1.00 89.62 215 GLY A N 1
ATOM 1726 C CA . GLY A 1 215 ? 18.805 -5.287 5.032 1.00 89.62 215 GLY A CA 1
ATOM 1727 C C . GLY A 1 215 ? 17.523 -6.113 5.159 1.00 89.62 215 GLY A C 1
ATOM 1728 O O . GLY A 1 215 ? 16.504 -5.582 5.613 1.00 89.62 215 GLY A O 1
ATOM 1729 N N . VAL A 1 216 ? 17.577 -7.389 4.769 1.00 92.12 216 VAL A N 1
ATOM 1730 C CA . VAL A 1 216 ? 16.465 -8.349 4.871 1.00 92.12 216 VAL A CA 1
ATOM 1731 C C . VAL A 1 216 ? 16.467 -9.033 6.244 1.00 92.12 216 VAL A C 1
ATOM 1733 O O . VAL A 1 216 ? 17.500 -9.456 6.765 1.00 92.12 216 VAL A O 1
ATOM 1736 N N . LYS A 1 217 ? 15.292 -9.114 6.868 1.00 91.94 217 LYS A N 1
ATOM 1737 C CA . LYS A 1 217 ? 15.019 -9.792 8.146 1.00 91.94 217 LYS A CA 1
ATOM 1738 C C . LYS A 1 217 ? 14.038 -10.942 7.907 1.00 91.94 217 LYS A C 1
ATOM 1740 O O . LYS A 1 217 ? 13.386 -10.983 6.879 1.00 91.94 217 LYS A O 1
ATOM 1745 N N . LYS A 1 218 ? 13.809 -11.801 8.909 1.00 89.25 218 LYS A N 1
ATOM 1746 C CA . LYS A 1 218 ? 12.750 -12.838 8.844 1.00 89.25 218 LYS A CA 1
ATOM 1747 C C . LYS A 1 218 ? 11.334 -12.289 8.625 1.00 89.25 218 LYS A C 1
ATOM 1749 O O . LYS A 1 218 ? 10.438 -13.024 8.237 1.00 89.25 218 LYS A O 1
ATOM 1754 N N . LYS A 1 219 ? 11.105 -11.031 9.002 1.00 92.19 219 LYS A N 1
ATOM 1755 C CA . LYS A 1 219 ? 9.853 -10.302 8.796 1.00 92.19 219 LYS A CA 1
ATOM 1756 C C . LYS A 1 219 ? 10.213 -8.884 8.393 1.00 92.19 219 LYS A C 1
ATOM 1758 O O . LYS A 1 219 ? 10.893 -8.197 9.161 1.00 92.19 219 LYS A O 1
ATOM 1763 N N . ASN A 1 220 ? 9.760 -8.476 7.221 1.00 94.12 220 ASN A N 1
ATOM 1764 C CA . ASN A 1 220 ? 10.019 -7.172 6.639 1.00 94.12 220 ASN A CA 1
ATOM 1765 C C . ASN A 1 220 ? 8.717 -6.438 6.348 1.00 94.12 220 ASN A C 1
ATOM 1767 O O . ASN A 1 220 ? 7.653 -7.046 6.222 1.00 94.12 220 ASN A O 1
ATOM 1771 N N . HIS A 1 221 ? 8.838 -5.121 6.234 1.00 94.81 221 HIS A N 1
ATOM 1772 C CA . HIS A 1 221 ? 7.749 -4.234 5.860 1.00 94.81 221 HIS A CA 1
ATOM 1773 C C . HIS A 1 221 ? 8.175 -3.367 4.681 1.00 94.81 221 HIS A C 1
ATOM 1775 O O . HIS A 1 221 ? 9.120 -2.581 4.804 1.00 94.81 221 HIS A O 1
ATOM 1781 N N . LEU A 1 222 ? 7.451 -3.492 3.572 1.00 97.50 222 LEU A N 1
ATOM 1782 C CA . LEU A 1 222 ? 7.466 -2.543 2.470 1.00 97.50 222 LEU A CA 1
ATOM 1783 C C . LEU A 1 222 ? 6.229 -1.653 2.608 1.00 97.50 222 LEU A C 1
ATOM 1785 O O . LEU A 1 222 ? 5.106 -2.108 2.409 1.00 97.50 222 LEU A O 1
ATOM 1789 N N . VAL A 1 223 ? 6.434 -0.385 2.959 1.00 98.19 223 VAL A N 1
ATOM 1790 C CA . VAL A 1 223 ? 5.341 0.589 3.072 1.00 98.19 223 VAL A CA 1
ATOM 1791 C C . VAL A 1 223 ? 5.398 1.542 1.891 1.00 98.19 223 VAL A C 1
ATOM 1793 O O . VAL A 1 223 ? 6.394 2.247 1.731 1.00 98.19 223 VAL A O 1
ATOM 1796 N N . VAL A 1 224 ? 4.336 1.589 1.088 1.00 98.12 224 VAL A N 1
ATOM 1797 C CA . VAL A 1 224 ? 4.255 2.421 -0.120 1.00 98.12 224 VAL A CA 1
ATOM 1798 C C . VAL A 1 224 ? 3.027 3.314 -0.046 1.00 98.12 224 VAL A C 1
ATOM 1800 O O . VAL A 1 224 ? 1.911 2.847 0.161 1.00 98.12 224 VAL A O 1
ATOM 1803 N N . LYS A 1 225 ? 3.224 4.616 -0.229 1.00 98.19 225 LYS A N 1
ATOM 1804 C CA . LYS A 1 225 ? 2.156 5.601 -0.347 1.00 98.19 225 LYS A CA 1
ATOM 1805 C C . LYS A 1 225 ? 2.053 6.062 -1.792 1.00 98.19 225 LYS A C 1
ATOM 1807 O O . LYS A 1 225 ? 2.995 6.652 -2.318 1.00 98.19 225 LYS A O 1
ATOM 1812 N N . LEU A 1 226 ? 0.896 5.832 -2.397 1.00 97.88 226 LEU A N 1
ATOM 1813 C CA . LEU A 1 226 ? 0.620 6.135 -3.795 1.00 97.88 226 LEU A CA 1
ATOM 1814 C C . LEU A 1 226 ? -0.481 7.185 -3.897 1.00 97.88 226 LEU A C 1
ATOM 1816 O O . LEU A 1 226 ? -1.451 7.134 -3.146 1.00 97.88 226 LEU A O 1
ATOM 1820 N N . LEU A 1 227 ? -0.341 8.097 -4.849 1.00 95.31 227 LEU A N 1
ATOM 1821 C CA . LEU A 1 227 ? -1.441 8.851 -5.442 1.00 95.31 227 LEU A CA 1
ATOM 1822 C C . LEU A 1 227 ? -1.732 8.215 -6.803 1.00 95.31 227 LEU A C 1
ATOM 1824 O O . LEU A 1 227 ? -0.805 8.054 -7.589 1.00 95.31 227 LEU A O 1
ATOM 1828 N N . MET A 1 228 ? -2.981 7.861 -7.089 1.00 96.38 228 MET A N 1
ATOM 1829 C CA . MET A 1 228 ? -3.375 7.267 -8.370 1.00 96.38 228 MET A CA 1
ATOM 1830 C C . MET A 1 228 ? -4.446 8.116 -9.044 1.00 96.38 228 MET A C 1
ATOM 1832 O O . MET A 1 228 ? -5.236 8.789 -8.394 1.00 96.38 228 MET A O 1
ATOM 1836 N N . THR A 1 229 ? -4.476 8.154 -10.366 1.00 92.25 229 THR A N 1
ATOM 1837 C CA . THR A 1 229 ? -5.592 8.738 -11.110 1.00 92.25 229 THR A CA 1
ATOM 1838 C C . THR A 1 229 ? -5.834 7.911 -12.357 1.00 92.25 229 THR A C 1
ATOM 1840 O O . THR A 1 229 ? -4.909 7.696 -13.137 1.00 92.25 229 THR A O 1
ATOM 1843 N N . LEU A 1 230 ? -7.074 7.462 -12.549 1.00 92.75 230 LEU A N 1
ATOM 1844 C CA . LEU A 1 230 ? -7.495 6.821 -13.790 1.00 92.75 230 LEU A CA 1
ATOM 1845 C C . LEU A 1 230 ? -7.444 7.842 -14.926 1.00 92.75 230 LEU A C 1
ATOM 1847 O O . LEU A 1 230 ? -7.903 8.978 -14.777 1.00 92.75 230 LEU A O 1
ATOM 1851 N N . ILE A 1 231 ? -6.888 7.441 -16.063 1.00 88.50 231 ILE A N 1
ATOM 1852 C CA . ILE A 1 231 ? -6.739 8.303 -17.234 1.00 88.50 231 ILE A CA 1
ATOM 1853 C C . ILE A 1 231 ? -7.297 7.561 -18.449 1.00 88.50 231 ILE A C 1
ATOM 1855 O O . ILE A 1 231 ? -7.031 6.377 -18.616 1.00 88.50 231 ILE A O 1
ATOM 1859 N N . PRO A 1 232 ? -8.049 8.221 -19.345 1.00 89.12 232 PRO A N 1
ATOM 1860 C CA . PRO A 1 232 ? -8.433 7.610 -20.611 1.00 89.12 232 PRO A CA 1
ATOM 1861 C C . PRO A 1 232 ? -7.210 7.130 -21.405 1.00 89.12 232 PRO A C 1
ATOM 1863 O O . PRO A 1 232 ? -6.238 7.871 -21.556 1.00 89.12 232 PRO A O 1
ATOM 1866 N N . LYS A 1 233 ? -7.281 5.924 -21.977 1.00 89.38 233 LYS A N 1
ATOM 1867 C CA . LYS A 1 233 ? -6.169 5.305 -22.721 1.00 89.38 233 LYS A CA 1
ATOM 1868 C C . LYS A 1 233 ? -5.529 6.230 -23.759 1.00 89.38 233 LYS A C 1
ATOM 1870 O O . LYS A 1 233 ? -4.317 6.378 -23.788 1.00 89.38 233 LYS A O 1
ATOM 1875 N N . ASN A 1 234 ? -6.344 6.934 -24.544 1.00 86.00 234 ASN A N 1
ATOM 1876 C CA . ASN A 1 234 ? -5.866 7.877 -25.558 1.00 86.00 234 ASN A CA 1
ATOM 1877 C C . ASN A 1 234 ? -5.080 9.066 -24.975 1.00 86.00 234 ASN A C 1
ATOM 1879 O O . ASN A 1 234 ? -4.184 9.587 -25.636 1.00 86.00 234 ASN A O 1
ATOM 1883 N N . ALA A 1 235 ? -5.415 9.517 -23.765 1.00 87.88 235 ALA A N 1
ATOM 1884 C CA . ALA A 1 235 ? -4.663 10.555 -23.071 1.00 87.88 235 ALA A CA 1
ATOM 1885 C C . ALA A 1 235 ? -3.341 10.001 -22.520 1.00 87.88 235 ALA A C 1
ATOM 1887 O O . ALA A 1 235 ? -2.320 10.675 -22.643 1.00 87.88 235 ALA A O 1
ATOM 1888 N N . ALA A 1 236 ? -3.333 8.770 -21.994 1.00 91.31 236 ALA A N 1
ATOM 1889 C CA . ALA A 1 236 ? -2.101 8.091 -21.593 1.00 91.31 236 ALA A CA 1
ATOM 1890 C C . ALA A 1 236 ? -1.157 7.874 -22.792 1.00 91.31 236 ALA A C 1
ATOM 1892 O O . ALA A 1 236 ? 0.010 8.252 -22.723 1.00 91.31 236 ALA A O 1
ATOM 1893 N N . ASP A 1 237 ? -1.679 7.385 -23.921 1.00 91.50 237 ASP A N 1
ATOM 1894 C CA . ASP A 1 237 ? -0.936 7.231 -25.179 1.00 91.50 237 ASP A CA 1
ATOM 1895 C C . ASP A 1 237 ? -0.344 8.562 -25.658 1.00 91.50 237 ASP A C 1
ATOM 1897 O O . ASP A 1 237 ? 0.822 8.625 -26.048 1.00 91.50 237 ASP A O 1
ATOM 1901 N N . ALA A 1 238 ? -1.126 9.646 -25.604 1.00 90.81 238 ALA A N 1
ATOM 1902 C CA . ALA A 1 238 ? -0.659 10.971 -25.999 1.00 90.81 238 ALA A CA 1
ATOM 1903 C C . ALA A 1 238 ? 0.511 11.449 -25.124 1.00 90.81 238 ALA A C 1
ATOM 1905 O O . ALA A 1 238 ? 1.503 11.946 -25.657 1.00 90.81 238 ALA A O 1
ATOM 1906 N N . VAL A 1 239 ? 0.429 11.260 -23.802 1.00 92.38 239 VAL A N 1
ATOM 1907 C CA . VAL A 1 239 ? 1.520 11.606 -22.879 1.00 92.38 239 VAL A CA 1
ATOM 1908 C C . VAL A 1 239 ? 2.759 10.764 -23.174 1.00 92.38 239 VAL A C 1
ATOM 1910 O O . VAL A 1 239 ? 3.827 11.344 -23.365 1.00 92.38 239 VAL A O 1
ATOM 1913 N N . ILE A 1 240 ? 2.623 9.440 -23.301 1.00 92.69 240 ILE A N 1
ATOM 1914 C CA . ILE A 1 240 ? 3.744 8.542 -23.621 1.00 92.69 240 ILE A CA 1
ATOM 1915 C C . ILE A 1 240 ? 4.397 8.936 -24.950 1.00 92.69 240 ILE A C 1
ATOM 1917 O O . ILE A 1 240 ? 5.613 9.069 -25.019 1.00 92.69 240 ILE A O 1
ATOM 1921 N N . SER A 1 241 ? 3.605 9.229 -25.985 1.00 91.62 241 SER A N 1
ATOM 1922 C CA . SER A 1 241 ? 4.122 9.657 -27.294 1.00 91.62 241 SER A CA 1
ATOM 1923 C C . SER A 1 241 ? 4.840 11.012 -27.273 1.00 91.62 241 SER A C 1
ATOM 1925 O O . SER A 1 241 ? 5.599 11.324 -28.188 1.00 91.62 241 SER A O 1
ATOM 1927 N N . SER A 1 242 ? 4.583 11.830 -26.247 1.00 90.12 242 SER A N 1
ATOM 1928 C CA . SER A 1 242 ? 5.222 13.134 -26.058 1.00 90.12 242 SER A CA 1
ATOM 1929 C C . SER A 1 242 ? 6.506 13.064 -25.231 1.00 90.12 242 SER A C 1
ATOM 1931 O O . SER A 1 242 ? 7.241 14.055 -25.174 1.00 90.12 242 SER A O 1
ATOM 1933 N N . LEU A 1 243 ? 6.781 11.921 -24.591 1.00 86.88 243 LEU A N 1
ATOM 1934 C CA . LEU A 1 243 ? 8.025 11.727 -23.864 1.00 86.88 243 LEU A CA 1
ATOM 1935 C C . LEU A 1 243 ? 9.197 11.716 -24.856 1.00 86.88 243 LEU A C 1
ATOM 1937 O O . LEU A 1 243 ? 9.096 11.127 -25.934 1.00 86.88 243 LEU A O 1
ATOM 1941 N N . PRO A 1 244 ? 10.315 12.384 -24.528 1.00 79.31 244 PRO A N 1
ATOM 1942 C CA . PRO A 1 244 ? 11.504 12.311 -25.361 1.00 79.31 244 PRO A CA 1
ATOM 1943 C C . PRO A 1 244 ? 11.982 10.858 -25.434 1.00 79.31 244 PRO A C 1
ATOM 1945 O O . PRO A 1 244 ? 12.064 10.190 -24.403 1.00 79.31 244 PRO A O 1
ATOM 1948 N N . GLU A 1 245 ? 12.319 10.379 -26.637 1.00 63.97 245 GLU A N 1
ATOM 1949 C CA . GLU A 1 245 ? 12.895 9.042 -26.787 1.00 63.97 245 GLU A CA 1
ATOM 1950 C C . GLU A 1 245 ? 14.130 8.908 -25.882 1.00 63.97 245 GLU A C 1
ATOM 1952 O O . GLU A 1 245 ? 14.973 9.817 -25.848 1.00 63.97 245 GLU A O 1
ATOM 1957 N N . PRO A 1 246 ? 14.267 7.797 -25.139 1.00 55.31 246 PRO A N 1
ATOM 1958 C CA . PRO A 1 246 ? 15.452 7.578 -24.333 1.00 55.31 246 PRO A CA 1
ATOM 1959 C C . PRO A 1 246 ? 16.670 7.529 -25.261 1.00 55.31 246 PRO A C 1
ATOM 1961 O O . PRO A 1 246 ? 16.751 6.682 -26.151 1.00 55.31 246 PRO A O 1
ATOM 1964 N N . GLU A 1 247 ? 17.636 8.433 -25.059 1.00 41.94 247 GLU A N 1
ATOM 1965 C CA . GLU A 1 247 ? 18.923 8.369 -25.755 1.00 41.94 247 GLU A CA 1
ATOM 1966 C C . GLU A 1 247 ? 19.497 6.955 -25.596 1.00 41.94 247 GLU A C 1
ATOM 1968 O O . GLU A 1 247 ? 19.788 6.524 -24.472 1.00 41.94 247 GLU A O 1
ATOM 1973 N N . VAL A 1 248 ? 19.658 6.241 -26.720 1.00 39.38 248 VAL A N 1
ATOM 1974 C CA . VAL A 1 248 ? 20.210 4.882 -26.774 1.00 39.38 248 VAL A CA 1
ATOM 1975 C C . VAL A 1 248 ? 21.562 4.881 -26.070 1.00 39.38 248 VAL A C 1
ATOM 1977 O O . VAL A 1 248 ? 22.598 5.257 -26.616 1.00 39.38 248 VAL A O 1
ATOM 1980 N N . SER A 1 249 ? 21.553 4.455 -24.815 1.00 32.94 249 SER A N 1
ATOM 1981 C CA . SER A 1 249 ? 22.746 4.217 -24.032 1.00 32.94 249 SER A CA 1
ATOM 1982 C C . SER A 1 249 ? 22.592 2.854 -23.380 1.00 32.94 249 SER A C 1
ATOM 1984 O O . SER A 1 249 ? 21.600 2.592 -22.709 1.00 32.94 249 SER A O 1
ATOM 1986 N N . ALA A 1 250 ? 23.568 1.984 -23.666 1.00 30.70 250 ALA A N 1
ATOM 1987 C CA . ALA A 1 250 ? 23.754 0.631 -23.132 1.00 30.70 250 ALA A CA 1
ATOM 1988 C C . ALA A 1 250 ? 23.264 0.489 -21.678 1.00 30.70 250 ALA A C 1
ATOM 1990 O O . ALA A 1 250 ? 23.437 1.457 -20.935 1.00 30.70 250 ALA A O 1
ATOM 1991 N N . PRO A 1 251 ? 22.724 -0.681 -21.265 1.00 33.53 251 PRO A N 1
ATOM 1992 C CA . PRO A 1 251 ? 21.931 -0.849 -20.044 1.00 33.53 251 PRO A CA 1
ATOM 1993 C C . PRO A 1 251 ? 22.621 -0.167 -18.867 1.00 33.53 251 PRO A C 1
ATOM 1995 O O . PRO A 1 251 ? 23.651 -0.613 -18.359 1.00 33.53 251 PRO A O 1
ATOM 1998 N N . LYS A 1 252 ? 22.107 1.010 -18.507 1.00 35.69 252 LYS A N 1
ATOM 1999 C CA . LYS A 1 252 ? 22.672 1.826 -17.445 1.00 35.69 252 LYS A CA 1
ATOM 2000 C C . LYS A 1 252 ? 22.068 1.342 -16.133 1.00 35.69 252 LYS A C 1
ATOM 2002 O O . LYS A 1 252 ? 21.127 1.943 -15.631 1.00 35.69 252 LYS A O 1
ATOM 2007 N N . GLU A 1 253 ? 22.703 0.354 -15.511 1.00 44.75 253 GLU A N 1
ATOM 2008 C CA . GLU A 1 253 ? 22.825 0.334 -14.048 1.00 44.75 253 GLU A CA 1
ATOM 2009 C C . GLU A 1 253 ? 23.563 1.617 -13.618 1.00 44.75 253 GLU A C 1
ATOM 2011 O O . GLU A 1 253 ? 24.772 1.619 -13.386 1.00 44.75 253 GLU A O 1
ATOM 2016 N N . LYS A 1 254 ? 22.907 2.783 -13.635 1.00 34.62 254 LYS A N 1
ATOM 2017 C CA . LYS A 1 254 ? 23.558 4.043 -13.251 1.00 34.62 254 LYS A CA 1
ATOM 2018 C C . LYS A 1 254 ? 22.611 4.969 -12.509 1.00 34.62 254 LYS A C 1
ATOM 2020 O O . LYS A 1 254 ? 21.979 5.819 -13.116 1.00 34.62 254 LYS A O 1
ATOM 2025 N N . ASN A 1 255 ? 22.692 4.905 -11.178 1.00 36.88 255 ASN A N 1
ATOM 2026 C CA . ASN A 1 255 ? 22.896 6.081 -10.320 1.00 36.88 255 ASN A CA 1
ATOM 2027 C C . ASN A 1 255 ? 21.973 7.294 -10.576 1.00 36.88 255 ASN A C 1
ATOM 2029 O O . ASN A 1 255 ? 22.437 8.435 -10.538 1.00 36.88 255 ASN A O 1
ATOM 2033 N N . ILE A 1 256 ? 20.677 7.082 -10.810 1.00 42.62 256 ILE A N 1
ATOM 2034 C CA . ILE A 1 256 ? 19.705 8.187 -10.917 1.00 42.62 256 ILE A CA 1
ATOM 2035 C C . ILE A 1 256 ? 19.431 8.784 -9.519 1.00 42.62 256 ILE A C 1
ATOM 2037 O O . ILE A 1 256 ? 19.318 9.999 -9.361 1.00 42.62 256 ILE A O 1
ATOM 2041 N N . ILE A 1 257 ? 19.512 7.955 -8.470 1.00 46.25 257 ILE A N 1
ATOM 2042 C CA . ILE A 1 257 ? 19.209 8.315 -7.072 1.00 46.25 257 ILE A CA 1
ATOM 2043 C C . ILE A 1 257 ? 20.174 9.374 -6.503 1.00 46.25 257 ILE A C 1
ATOM 2045 O O . ILE A 1 257 ? 19.765 10.249 -5.744 1.00 46.25 257 ILE A O 1
ATOM 2049 N N . LYS A 1 258 ? 21.448 9.400 -6.930 1.00 40.38 258 LYS A N 1
ATOM 2050 C CA . LYS A 1 258 ? 22.399 10.432 -6.467 1.00 40.38 258 LYS A CA 1
ATOM 2051 C C . LYS A 1 258 ? 22.004 11.852 -6.894 1.00 40.38 258 LYS A C 1
ATOM 2053 O O . LYS A 1 258 ? 22.344 12.799 -6.196 1.00 40.38 258 LYS A O 1
ATOM 2058 N N . LYS A 1 259 ? 21.278 12.007 -8.010 1.00 37.31 259 LYS A N 1
ATOM 2059 C CA . LYS A 1 259 ? 20.784 13.315 -8.476 1.00 37.31 259 LYS A CA 1
ATOM 2060 C C . LYS A 1 259 ? 19.433 13.707 -7.858 1.00 37.31 259 LYS A C 1
ATOM 2062 O O . LYS A 1 259 ? 19.131 14.901 -7.836 1.00 37.31 259 LYS A O 1
ATOM 2067 N N . LEU A 1 260 ? 18.666 12.741 -7.336 1.00 42.12 260 LEU A N 1
ATOM 2068 C CA . LEU A 1 260 ? 17.399 12.967 -6.624 1.00 42.12 260 LEU A CA 1
ATOM 2069 C C . LEU A 1 260 ? 17.618 13.774 -5.333 1.00 42.12 260 LEU A C 1
ATOM 2071 O O . LEU A 1 260 ? 16.938 14.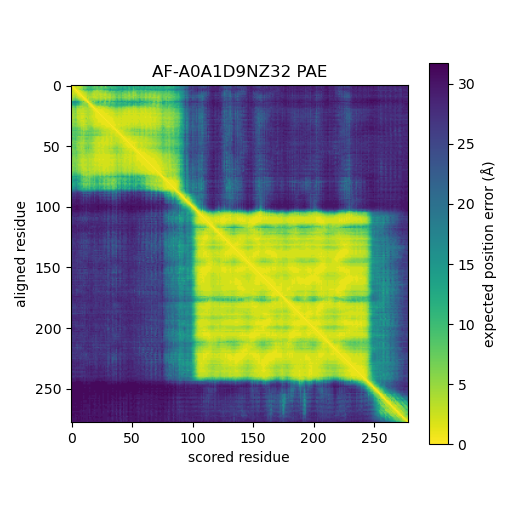773 -5.100 1.00 42.12 260 LEU A O 1
ATOM 2075 N N . GLY A 1 261 ? 18.611 13.387 -4.523 1.00 41.94 261 GLY A N 1
ATOM 2076 C CA . GLY A 1 261 ? 18.873 14.027 -3.227 1.00 41.94 261 GLY A CA 1
ATOM 2077 C C . GLY A 1 261 ? 19.294 15.498 -3.333 1.00 41.94 261 GLY A C 1
ATOM 2078 O O . GLY A 1 261 ? 18.806 16.347 -2.586 1.00 41.94 261 GLY A O 1
ATOM 2079 N N . GLU A 1 262 ? 20.149 15.836 -4.302 1.00 39.62 262 GLU A N 1
ATOM 2080 C CA . GLU A 1 262 ? 20.700 17.194 -4.429 1.00 39.62 262 GLU A CA 1
ATOM 2081 C C . GLU A 1 262 ? 19.667 18.214 -4.943 1.00 39.62 262 GLU A C 1
ATOM 2083 O O . GLU A 1 262 ? 19.610 19.343 -4.452 1.00 39.62 262 GLU A O 1
ATOM 2088 N N . LYS A 1 263 ? 18.796 17.832 -5.890 1.00 41.75 263 LYS A N 1
ATOM 2089 C CA . LYS A 1 263 ? 17.796 18.753 -6.467 1.00 41.75 263 LYS A CA 1
ATOM 2090 C C . LYS A 1 263 ? 16.588 18.990 -5.560 1.00 41.75 263 LYS A C 1
ATOM 2092 O O . LYS A 1 263 ? 16.020 20.085 -5.582 1.00 41.75 263 LYS A O 1
ATOM 2097 N N . ILE A 1 264 ? 16.193 17.996 -4.763 1.00 46.00 264 ILE A N 1
ATOM 2098 C CA . ILE A 1 264 ? 15.074 18.121 -3.818 1.00 46.00 264 ILE A CA 1
ATOM 2099 C C . ILE A 1 264 ? 15.468 19.011 -2.631 1.00 46.00 264 ILE A C 1
ATOM 2101 O O . ILE A 1 264 ? 14.665 19.856 -2.227 1.00 46.00 264 ILE A O 1
ATOM 2105 N N . SER A 1 265 ? 16.711 18.907 -2.140 1.00 45.25 265 SER A N 1
ATOM 2106 C CA . SER A 1 265 ? 17.242 19.812 -1.108 1.00 45.25 265 SER A CA 1
ATOM 2107 C C . SER A 1 265 ? 17.213 21.271 -1.576 1.00 45.25 265 SER A C 1
ATOM 2109 O O . SER A 1 265 ? 16.658 22.131 -0.896 1.00 45.25 265 SER A O 1
ATOM 2111 N N . GLN A 1 266 ? 17.695 21.537 -2.795 1.00 46.53 266 GLN A N 1
ATOM 2112 C CA . GLN A 1 266 ? 17.740 22.894 -3.353 1.00 46.53 266 GLN A CA 1
ATOM 2113 C C . GLN A 1 266 ? 16.344 23.491 -3.613 1.00 46.53 266 GLN A C 1
ATOM 2115 O O . GLN A 1 266 ? 16.123 24.678 -3.376 1.00 46.53 266 GLN A O 1
ATOM 2120 N N . LYS A 1 267 ? 15.366 22.687 -4.062 1.00 49.97 267 LYS A N 1
ATOM 2121 C CA . LYS A 1 267 ? 13.979 23.161 -4.252 1.00 49.97 267 LYS A CA 1
ATOM 2122 C C . LYS A 1 267 ? 13.225 23.376 -2.933 1.00 49.97 267 LYS A C 1
ATOM 2124 O O . LYS A 1 267 ? 12.335 24.226 -2.902 1.00 49.97 267 LYS A O 1
ATOM 2129 N N . ARG A 1 268 ? 13.549 22.632 -1.865 1.00 48.28 268 ARG A N 1
ATOM 2130 C CA . ARG A 1 268 ? 12.975 22.844 -0.523 1.00 48.28 268 ARG A CA 1
ATOM 2131 C C . ARG A 1 268 ? 13.525 24.109 0.136 1.00 48.28 268 ARG A C 1
ATOM 2133 O O . ARG A 1 268 ? 12.721 24.889 0.634 1.00 48.28 268 ARG A O 1
ATOM 2140 N N . GLU A 1 269 ? 14.833 24.362 0.060 1.00 48.78 269 GLU A N 1
ATOM 2141 C CA . GLU A 1 269 ? 15.436 25.605 0.576 1.00 48.78 269 GLU A CA 1
ATOM 2142 C C . GLU A 1 269 ? 14.884 26.847 -0.144 1.00 48.78 269 GLU A C 1
ATOM 2144 O O . GLU A 1 269 ? 14.483 27.810 0.503 1.00 48.78 269 GLU A O 1
ATOM 2149 N N . ALA A 1 270 ? 14.744 26.803 -1.473 1.00 49.38 270 ALA A N 1
ATOM 2150 C CA . ALA A 1 270 ? 14.213 27.932 -2.242 1.00 49.38 270 ALA A CA 1
ATOM 2151 C C . ALA A 1 270 ? 12.717 28.233 -2.000 1.00 49.38 270 ALA A C 1
ATOM 2153 O O . ALA A 1 270 ? 12.273 29.345 -2.282 1.00 49.38 270 ALA A O 1
ATOM 2154 N N . ARG A 1 271 ? 11.927 27.261 -1.512 1.00 46.50 271 ARG A N 1
ATOM 2155 C CA . ARG A 1 271 ? 10.546 27.506 -1.049 1.00 46.50 271 ARG A CA 1
ATOM 2156 C C . ARG A 1 271 ? 10.522 28.104 0.352 1.00 46.50 271 ARG A C 1
ATOM 2158 O O . ARG A 1 271 ? 9.755 29.023 0.582 1.00 46.50 271 ARG A O 1
ATOM 2165 N N . TYR A 1 272 ? 11.376 27.615 1.249 1.00 41.53 272 TYR A N 1
ATOM 2166 C CA . TYR A 1 272 ? 11.385 28.045 2.648 1.00 41.53 272 TYR A CA 1
ATOM 2167 C C . TYR A 1 272 ? 11.804 29.514 2.814 1.00 41.53 272 TYR A C 1
ATOM 2169 O O . TYR A 1 272 ? 11.241 30.210 3.642 1.00 41.53 272 TYR A O 1
ATOM 2177 N N . TYR A 1 273 ? 12.722 30.012 1.978 1.00 47.84 273 TYR A N 1
ATOM 2178 C CA . TYR A 1 273 ? 13.149 31.420 2.005 1.00 47.84 273 TYR A CA 1
ATOM 2179 C C . TYR A 1 273 ? 12.274 32.377 1.181 1.00 47.84 273 TYR A C 1
ATOM 2181 O O . TYR A 1 273 ? 12.530 33.575 1.185 1.00 47.84 273 TYR A O 1
ATOM 2189 N N . LYS A 1 274 ? 11.265 31.880 0.453 1.00 48.44 274 LYS A N 1
ATOM 2190 C CA . LYS A 1 274 ? 10.321 32.743 -0.279 1.00 48.44 274 LYS A CA 1
ATOM 2191 C C . LYS A 1 274 ? 9.110 33.159 0.550 1.00 48.44 274 LYS A C 1
ATOM 2193 O O . LYS A 1 274 ? 8.518 34.182 0.236 1.00 48.44 274 LYS A O 1
A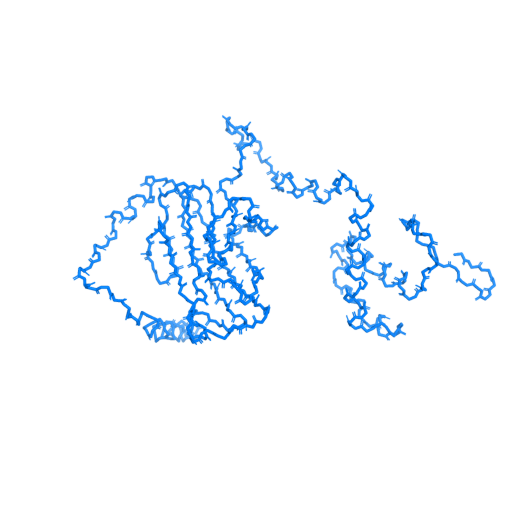TOM 2198 N N . ASP A 1 275 ? 8.781 32.397 1.590 1.00 49.22 275 ASP A N 1
ATOM 2199 C CA . ASP A 1 275 ? 7.624 32.663 2.453 1.00 49.22 275 ASP A CA 1
ATOM 2200 C C . ASP A 1 275 ? 7.968 33.588 3.646 1.00 49.22 275 ASP A C 1
ATOM 2202 O O . ASP A 1 275 ? 7.074 33.964 4.398 1.00 49.22 275 ASP A O 1
ATOM 2206 N N . ASP A 1 276 ? 9.239 33.991 3.796 1.00 47.78 276 ASP A N 1
ATOM 2207 C CA . ASP A 1 276 ? 9.723 34.906 4.848 1.00 47.78 276 ASP A CA 1
ATOM 2208 C C . ASP A 1 276 ? 9.935 36.365 4.355 1.00 47.78 276 ASP A C 1
ATOM 2210 O O . ASP A 1 276 ? 10.389 37.212 5.127 1.00 47.78 276 ASP A O 1
ATOM 2214 N N . GLU A 1 277 ? 9.615 36.687 3.091 1.00 47.31 277 GLU A N 1
ATOM 2215 C CA . GLU A 1 277 ? 9.772 38.038 2.499 1.00 47.31 277 GLU A CA 1
ATOM 2216 C C . GLU A 1 277 ? 8.465 38.686 1.968 1.00 47.31 277 GLU A C 1
ATOM 2218 O O . GLU A 1 277 ? 8.527 39.570 1.112 1.00 47.31 277 GLU A O 1
ATOM 2223 N N . GLU A 1 278 ? 7.286 38.338 2.504 1.00 39.19 278 GLU A N 1
ATOM 2224 C CA . GLU A 1 278 ? 6.048 39.139 2.323 1.00 39.19 278 GLU A CA 1
ATOM 2225 C C . GLU A 1 278 ? 5.423 39.615 3.644 1.00 39.19 278 GLU A C 1
ATOM 2227 O O . GLU A 1 278 ? 5.192 38.783 4.551 1.00 39.19 278 GLU A O 1
#

Organism: NCBI:txid185008

Nearest PDB structures (foldseek):
  7eeh-assembly1_D  TM=3.272E-01  e=3.010E-01  Neurospora crassa
  7eeh-assembly1_A  TM=2.819E-01  e=3.829E-01  Neurospora crassa
  8qfb-assembly5_E  TM=1.862E-01  e=3.395E-01  Homo sapiens
  2j6r-assembly1_B  TM=2.086E-01  e=1.621E+00  Escherichia coli

Solvent-accessible surface area (backbone atoms only — not comparable to full-atom values): 16519 Å² total; per-residue (Å²): 92,76,60,87,93,47,76,46,87,80,68,89,86,67,82,70,97,65,91,74,60,67,66,56,56,51,49,50,53,56,50,52,57,34,68,78,35,81,87,32,63,83,60,74,62,65,70,56,36,54,75,66,70,54,45,74,69,54,50,52,52,51,50,53,52,49,53,51,46,54,50,61,73,36,57,98,54,70,48,73,66,53,47,47,54,73,66,60,73,67,83,74,58,80,91,69,73,67,97,71,92,60,99,64,80,62,51,73,45,49,41,36,36,67,18,64,79,85,54,82,51,81,90,71,38,44,68,66,92,71,59,64,45,102,79,33,34,36,69,48,81,45,77,42,51,67,60,46,36,31,41,34,42,23,68,22,55,33,19,28,37,38,33,59,76,43,45,26,46,73,85,24,40,32,79,79,67,59,30,56,55,52,77,43,49,83,65,38,46,75,80,51,100,48,30,36,39,16,57,35,56,70,29,39,35,35,38,37,55,73,40,92,79,37,92,78,41,79,67,38,39,43,37,41,29,38,34,52,43,82,41,60,46,72,59,35,46,51,53,59,73,66,50,79,78,78,77,93,61,77,92,69,94,61,78,62,58,72,57,50,57,60,54,52,54,55,56,51,54,61,51,63,66,58,73,76,75,120